Protein AF-A0A8W8NQ31-F1 (afdb_monomer_lite)

Structure (mmCIF, N/CA/C/O backbone):
data_AF-A0A8W8NQ31-F1
#
_entry.id   AF-A0A8W8NQ31-F1
#
loop_
_atom_site.group_PDB
_atom_site.id
_atom_site.type_symbol
_atom_site.label_atom_id
_atom_site.label_alt_id
_atom_site.label_comp_id
_atom_site.label_asym_id
_atom_site.label_entity_id
_atom_site.label_seq_id
_atom_site.pdbx_PDB_ins_code
_atom_site.Cartn_x
_atom_site.Cartn_y
_atom_site.Cartn_z
_atom_site.occupancy
_atom_site.B_iso_or_equiv
_atom_site.auth_seq_id
_atom_site.auth_comp_id
_atom_site.auth_asym_id
_atom_site.auth_atom_id
_atom_site.pdbx_PDB_model_num
ATOM 1 N N . ARG A 1 1 ? -6.752 5.746 11.505 1.00 61.62 1 ARG A N 1
ATOM 2 C CA . ARG A 1 1 ? -5.855 6.119 12.636 1.00 61.62 1 ARG A CA 1
ATOM 3 C C . ARG A 1 1 ? -5.045 4.950 13.203 1.00 61.62 1 ARG A C 1
ATOM 5 O O . ARG A 1 1 ? -3.879 5.162 13.473 1.00 61.62 1 ARG A O 1
ATOM 12 N N . TYR A 1 2 ? -5.596 3.743 13.392 1.00 70.12 2 TYR A N 1
ATOM 13 C CA . TYR A 1 2 ? -4.823 2.617 13.968 1.00 70.12 2 TYR A CA 1
ATOM 14 C C . TYR A 1 2 ? -4.091 1.744 12.946 1.00 70.12 2 TYR A C 1
ATOM 16 O O . TYR A 1 2 ? -3.281 0.910 13.330 1.00 70.12 2 TYR A O 1
ATOM 24 N N . TRP A 1 3 ? -4.372 1.962 11.662 1.00 64.94 3 TRP A N 1
ATOM 25 C CA . TRP A 1 3 ? -3.813 1.216 10.539 1.00 64.94 3 TRP A CA 1
ATOM 26 C C . TRP A 1 3 ? -2.267 1.189 10.529 1.00 64.94 3 TRP A C 1
ATOM 28 O O . TRP A 1 3 ? -1.732 0.087 10.568 1.00 64.94 3 TRP A O 1
ATOM 38 N N . PRO A 1 4 ? -1.537 2.316 10.705 1.00 62.94 4 PRO A N 1
ATOM 39 C CA . PRO A 1 4 ? -0.066 2.288 10.798 1.00 62.94 4 PRO A CA 1
ATOM 40 C C . PRO A 1 4 ? 0.478 1.410 11.943 1.00 62.94 4 PRO A C 1
ATOM 42 O O . PRO A 1 4 ? 1.563 0.840 11.866 1.00 62.94 4 PRO A O 1
ATOM 45 N N . PHE A 1 5 ? -0.292 1.248 13.023 1.00 69.12 5 PHE A N 1
ATOM 46 C CA . PHE A 1 5 ? 0.106 0.431 14.173 1.00 69.12 5 PHE A CA 1
ATOM 47 C C . PHE A 1 5 ? -0.233 -1.051 14.001 1.00 69.12 5 PHE A C 1
ATOM 49 O O . PHE A 1 5 ? 0.393 -1.892 14.640 1.00 69.12 5 PHE A O 1
ATOM 56 N N . MET A 1 6 ? -1.206 -1.369 13.141 1.00 71.75 6 MET A N 1
ATOM 57 C CA . MET A 1 6 ? -1.486 -2.748 12.740 1.00 71.75 6 MET A CA 1
ATOM 58 C C . MET A 1 6 ? -0.376 -3.302 11.845 1.00 71.75 6 MET A C 1
ATOM 60 O O . MET A 1 6 ? -0.099 -4.492 11.943 1.00 71.75 6 MET A O 1
ATOM 64 N N . ASP A 1 7 ? 0.291 -2.441 11.071 1.00 65.75 7 ASP A N 1
ATOM 65 C CA . ASP A 1 7 ? 1.372 -2.841 10.159 1.00 65.75 7 ASP A CA 1
ATOM 66 C C . ASP A 1 7 ? 2.775 -2.733 10.769 1.00 65.75 7 ASP A C 1
ATOM 68 O O . ASP A 1 7 ? 3.678 -3.447 10.359 1.00 65.75 7 ASP A O 1
ATOM 72 N N . SER A 1 8 ? 2.967 -1.925 11.818 1.00 64.25 8 SER A N 1
ATOM 73 C CA . SER A 1 8 ? 4.244 -1.884 12.565 1.00 64.25 8 SER A CA 1
ATOM 74 C C . SER A 1 8 ? 4.485 -3.097 13.480 1.00 64.25 8 SER A C 1
ATOM 76 O O . SER A 1 8 ? 5.408 -3.064 14.306 1.00 64.25 8 SER A O 1
ATOM 78 N N . ASP A 1 9 ? 3.597 -4.097 13.404 1.00 66.31 9 ASP A N 1
ATOM 79 C CA . ASP A 1 9 ? 3.517 -5.316 14.219 1.00 66.31 9 ASP A CA 1
ATOM 80 C C . ASP A 1 9 ? 3.954 -5.108 15.680 1.00 66.31 9 ASP A C 1
ATOM 82 O O . ASP A 1 9 ? 4.751 -5.838 16.265 1.00 66.31 9 ASP A O 1
ATOM 86 N N . CYS A 1 10 ? 3.459 -4.026 16.292 1.00 83.44 10 CYS A N 1
ATOM 87 C CA . CYS A 1 10 ? 3.856 -3.607 17.637 1.00 83.44 10 CYS A CA 1
ATOM 88 C C . CYS A 1 10 ? 3.598 -4.689 18.700 1.00 83.44 10 CYS A C 1
ATOM 90 O O . CYS A 1 10 ? 4.245 -4.708 19.746 1.00 83.44 10 CYS A O 1
ATOM 92 N N . HIS A 1 11 ? 2.606 -5.547 18.459 1.00 88.88 11 HIS A N 1
ATOM 93 C CA . HIS A 1 11 ? 2.266 -6.688 19.287 1.00 88.88 11 HIS A CA 1
ATOM 94 C C . HIS A 1 11 ? 1.329 -7.619 18.503 1.00 88.88 11 HIS A C 1
ATOM 96 O O . HIS A 1 11 ? 0.278 -7.172 18.047 1.00 88.88 11 HIS A O 1
ATOM 102 N N . LYS A 1 12 ? 1.602 -8.928 18.477 1.00 85.25 12 LYS A N 1
ATOM 103 C CA . LYS A 1 12 ? 0.814 -9.941 17.736 1.00 85.25 12 LYS A CA 1
ATOM 104 C C . LYS A 1 12 ? -0.710 -9.909 17.949 1.00 85.25 12 LYS A C 1
ATOM 106 O O . LYS A 1 12 ? -1.498 -10.180 17.053 1.00 85.25 12 LYS A O 1
ATOM 111 N N . ASN A 1 13 ? -1.157 -9.554 19.158 1.00 89.62 13 ASN A N 1
ATOM 112 C CA . ASN A 1 13 ? -2.589 -9.443 19.482 1.00 89.62 13 ASN A CA 1
ATOM 113 C C . ASN A 1 13 ? -3.226 -8.108 19.055 1.00 89.62 13 ASN A C 1
ATOM 115 O O . ASN A 1 13 ? -4.438 -7.955 19.208 1.00 89.62 13 ASN A O 1
ATOM 119 N N . PHE A 1 14 ? -2.456 -7.121 18.587 1.00 89.25 14 PHE A N 1
ATOM 120 C CA . PHE A 1 14 ? -2.970 -5.785 18.280 1.00 89.25 14 PHE A CA 1
ATOM 121 C C . PHE A 1 14 ? -3.930 -5.813 17.094 1.00 89.25 14 PHE A C 1
ATOM 123 O O . PHE A 1 14 ? -5.083 -5.411 17.257 1.00 89.25 14 PHE A O 1
ATOM 130 N N . ARG A 1 15 ? -3.517 -6.394 15.959 1.00 87.00 15 ARG A N 1
ATOM 131 C CA . ARG A 1 15 ? -4.382 -6.572 14.782 1.00 87.00 15 ARG A CA 1
ATOM 132 C C . ARG A 1 15 ? -5.639 -7.371 15.122 1.00 87.00 15 ARG A C 1
ATOM 134 O O . ARG A 1 15 ? -6.738 -6.898 14.861 1.00 87.00 15 ARG A O 1
ATOM 141 N N . LEU A 1 16 ? -5.499 -8.507 15.815 1.00 88.88 16 LEU A N 1
ATOM 142 C CA . LEU A 1 16 ? -6.643 -9.305 16.281 1.00 88.88 16 LEU A CA 1
ATOM 143 C C . LEU A 1 16 ? -7.613 -8.480 17.145 1.00 88.88 16 LEU A C 1
ATOM 145 O O . LEU A 1 16 ? -8.826 -8.578 16.978 1.00 88.88 16 LEU A O 1
ATOM 149 N N . THR A 1 17 ? -7.093 -7.665 18.066 1.00 91.31 17 THR A N 1
ATOM 150 C CA . THR A 1 17 ? -7.922 -6.859 18.973 1.00 91.31 17 THR A CA 1
ATOM 151 C C . THR A 1 17 ? -8.656 -5.758 18.216 1.00 91.31 17 THR A C 1
ATOM 153 O O . THR A 1 17 ? -9.853 -5.576 18.423 1.00 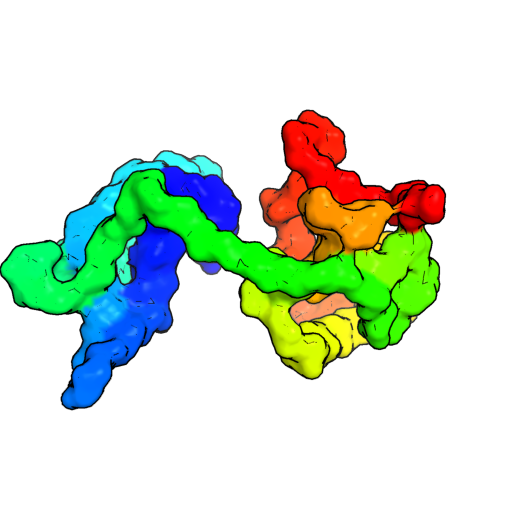91.31 17 THR A O 1
ATOM 156 N N . VAL A 1 18 ? -7.968 -5.022 17.342 1.00 90.25 18 VAL A N 1
ATOM 157 C CA . VAL A 1 18 ? -8.576 -3.940 16.560 1.00 90.25 18 VAL A CA 1
ATOM 158 C C . VAL A 1 18 ? -9.582 -4.524 15.567 1.00 90.25 18 VAL A C 1
ATOM 160 O O . VAL A 1 18 ? -10.765 -4.201 15.658 1.00 90.25 18 VAL A O 1
ATOM 163 N N . CYS A 1 19 ? -9.162 -5.449 14.699 1.00 88.81 19 CYS A N 1
ATOM 164 C CA . CYS A 1 19 ? -10.037 -6.074 13.707 1.00 88.81 19 CYS A CA 1
ATOM 165 C C . CYS A 1 19 ? -11.221 -6.779 14.367 1.00 88.81 19 CYS A C 1
ATOM 167 O O . CYS A 1 19 ? -12.350 -6.502 14.002 1.00 88.81 19 CYS A O 1
ATOM 169 N N . GLY A 1 20 ? -11.007 -7.593 15.402 1.00 90.62 20 GLY A N 1
ATOM 170 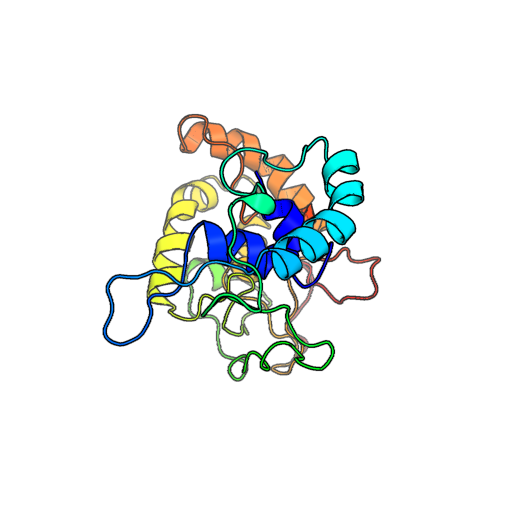C CA . GLY A 1 20 ? -12.102 -8.281 16.089 1.00 90.62 20 GLY A CA 1
ATOM 171 C C . GLY A 1 20 ? -13.081 -7.348 16.810 1.00 90.62 20 GLY A C 1
ATOM 172 O O . GLY A 1 20 ? -14.189 -7.765 17.121 1.00 90.62 20 GLY A O 1
ATOM 173 N N . THR A 1 21 ? -12.699 -6.096 17.091 1.00 90.88 21 THR A N 1
ATOM 174 C CA . THR A 1 21 ? -13.601 -5.095 17.690 1.00 90.88 21 THR A CA 1
ATOM 175 C C . THR A 1 21 ? -14.442 -4.378 16.636 1.00 90.88 21 THR A C 1
ATOM 177 O O . THR A 1 21 ? -15.612 -4.102 16.883 1.00 90.88 21 THR A O 1
ATOM 180 N N . PHE A 1 22 ? -13.849 -4.051 15.484 1.00 89.25 22 PHE A N 1
ATOM 181 C CA . PHE A 1 22 ? -14.514 -3.299 14.411 1.00 89.25 22 PHE A CA 1
ATOM 182 C C . PHE A 1 22 ? -15.205 -4.192 13.374 1.00 89.25 22 PHE A C 1
ATOM 184 O O . PHE A 1 22 ? -16.181 -3.774 12.765 1.00 89.25 22 PHE A O 1
ATOM 191 N N . LEU A 1 23 ? -14.709 -5.415 13.201 1.00 88.50 23 LEU A N 1
ATOM 192 C CA . LEU A 1 23 ? -15.171 -6.448 12.274 1.00 88.50 23 LEU A CA 1
ATOM 193 C C . LEU A 1 23 ? -15.313 -7.774 13.044 1.00 88.50 23 LEU A C 1
ATOM 195 O O . LEU A 1 23 ? -14.536 -8.712 12.835 1.00 88.50 23 LEU A O 1
ATOM 199 N N . PRO A 1 24 ? -16.229 -7.849 14.023 1.00 87.06 24 PRO A N 1
ATOM 200 C CA . PRO A 1 24 ? -16.332 -9.024 14.866 1.00 87.06 24 PRO A CA 1
ATOM 201 C C . PRO A 1 24 ? -16.888 -10.215 14.083 1.00 87.06 24 PRO A C 1
ATOM 203 O O . PRO A 1 24 ? -17.807 -10.087 13.276 1.00 87.06 24 PRO A O 1
ATOM 206 N N . LYS A 1 25 ? -16.359 -11.405 14.370 1.00 82.25 25 LYS A N 1
ATOM 207 C CA . LYS A 1 25 ? -16.863 -12.651 13.785 1.00 82.25 25 LYS A CA 1
ATOM 208 C C . LYS A 1 25 ? -18.260 -12.960 14.336 1.00 82.25 25 LYS A C 1
ATOM 210 O O . LYS A 1 25 ? -18.481 -12.811 15.534 1.00 82.25 25 LYS A O 1
ATOM 215 N N . CYS A 1 26 ? -19.177 -13.459 13.514 1.00 82.75 26 CYS A N 1
ATOM 216 C CA . CYS A 1 26 ? -20.459 -13.990 13.992 1.00 82.75 26 CYS A CA 1
ATOM 217 C C . CYS A 1 26 ? -20.302 -15.410 14.558 1.00 82.75 26 CYS A C 1
ATOM 219 O O . CYS A 1 26 ? -19.509 -16.210 14.052 1.00 82.75 26 CYS A O 1
ATOM 221 N N . SER A 1 27 ? -21.060 -15.740 15.603 1.00 79.75 27 SER A N 1
ATOM 222 C CA . SER A 1 27 ? -21.165 -17.124 16.072 1.00 79.75 27 SER A CA 1
ATOM 223 C C . SER A 1 27 ? -22.087 -17.919 15.142 1.00 79.75 27 SER A C 1
ATOM 225 O O . SER A 1 27 ? -23.167 -17.452 14.793 1.00 79.75 27 SER A O 1
ATOM 227 N N . THR A 1 28 ? -21.693 -19.130 14.743 1.00 73.56 28 THR A N 1
ATOM 228 C CA . THR A 1 28 ? -22.546 -20.021 13.937 1.00 73.56 28 THR A CA 1
ATOM 229 C C . THR A 1 28 ? -23.860 -20.293 14.670 1.00 73.56 28 THR A C 1
ATOM 231 O O . THR A 1 28 ? -23.835 -20.714 15.826 1.00 73.56 28 THR A O 1
ATOM 234 N N . GLY A 1 29 ? -24.993 -20.018 14.016 1.00 71.12 29 GLY A N 1
ATOM 235 C CA . GLY A 1 29 ? -26.332 -20.209 14.588 1.00 71.12 29 GLY A CA 1
ATOM 236 C C . GLY A 1 29 ? -26.798 -19.124 15.570 1.00 71.12 29 GLY A C 1
ATOM 237 O O . GLY A 1 29 ? -27.795 -19.325 16.254 1.00 71.12 29 GLY A O 1
ATOM 238 N N . SER A 1 30 ? -26.106 -17.983 15.675 1.00 73.00 30 SER A N 1
ATOM 239 C CA . SER A 1 30 ? -26.527 -16.866 16.531 1.00 73.00 30 SER A CA 1
ATOM 240 C C . SER A 1 30 ? -26.239 -15.511 15.883 1.00 73.00 30 SER A C 1
ATOM 242 O O . SER A 1 30 ? -25.252 -15.340 15.173 1.00 73.00 30 SER A O 1
ATOM 244 N N . THR A 1 31 ? -27.067 -14.511 16.188 1.00 70.06 31 THR A N 1
ATOM 245 C CA . THR A 1 31 ? -26.808 -13.099 15.857 1.00 70.06 31 THR A CA 1
ATOM 246 C C . THR A 1 31 ? -25.730 -12.472 16.751 1.00 70.06 31 THR A C 1
ATOM 248 O O . THR A 1 31 ? -25.316 -11.335 16.529 1.00 70.06 31 THR A O 1
ATOM 251 N N . ALA A 1 32 ? -25.253 -13.199 17.770 1.00 78.69 32 ALA A N 1
ATOM 252 C CA . ALA A 1 32 ? -24.223 -12.723 18.677 1.00 78.69 32 ALA A CA 1
ATOM 253 C C . ALA A 1 32 ? -22.844 -12.676 18.002 1.00 78.69 32 ALA A C 1
ATOM 255 O O . ALA A 1 32 ? -22.341 -13.659 17.447 1.00 78.69 32 ALA A O 1
ATOM 256 N N . THR A 1 33 ? -22.199 -11.519 18.118 1.00 85.31 33 THR A N 1
ATOM 257 C CA . THR A 1 33 ? -20.838 -11.287 17.647 1.00 85.31 33 THR A CA 1
ATOM 258 C C . THR A 1 33 ? -19.803 -11.727 18.687 1.00 85.31 33 THR A C 1
ATOM 260 O O . THR A 1 33 ? -19.974 -11.569 19.899 1.00 85.31 33 THR A O 1
ATOM 263 N N . VAL A 1 34 ? -18.695 -12.289 18.212 1.00 90.12 34 VAL A N 1
ATOM 264 C CA . VAL A 1 34 ? -17.578 -12.776 19.022 1.00 90.12 34 VAL A CA 1
ATOM 265 C C . VAL A 1 34 ? -16.498 -11.699 19.061 1.00 90.12 34 VAL A C 1
ATOM 267 O O . VAL A 1 34 ? -15.699 -11.549 18.138 1.00 90.12 34 VAL A O 1
ATOM 270 N N . LEU A 1 35 ? -16.479 -10.945 20.158 1.00 92.62 35 LEU A N 1
ATOM 271 C CA . LEU A 1 35 ? -15.490 -9.898 20.420 1.00 92.62 35 LEU A CA 1
ATOM 272 C C . LEU A 1 35 ? -14.191 -10.468 21.025 1.00 92.62 35 LEU A C 1
ATOM 274 O O . LEU A 1 35 ? -14.193 -11.582 21.564 1.00 92.62 35 LEU A O 1
ATOM 278 N N . PRO A 1 36 ? -13.076 -9.712 21.003 1.00 94.81 36 PRO A N 1
ATOM 279 C CA . PRO A 1 36 ? -11.852 -10.081 21.706 1.00 94.81 36 PRO A CA 1
ATOM 280 C C . PRO A 1 36 ? -12.070 -10.283 23.202 1.00 94.81 36 PRO A C 1
ATOM 282 O O . PRO A 1 36 ? -12.865 -9.579 23.820 1.00 94.81 36 PRO A O 1
ATOM 285 N N . CYS A 1 37 ? -11.335 -11.217 23.809 1.00 95.62 37 CYS A N 1
ATOM 286 C CA . CYS A 1 37 ? -11.330 -11.348 25.263 1.00 95.62 37 CYS A CA 1
ATOM 287 C C . CYS A 1 37 ? -10.651 -10.130 25.918 1.00 95.62 37 CYS A C 1
ATOM 289 O O . CYS A 1 37 ? -9.728 -9.524 25.362 1.00 95.62 37 CYS A O 1
ATOM 291 N N . ARG A 1 38 ? -11.053 -9.810 27.153 1.00 95.38 38 ARG A N 1
ATOM 292 C CA . ARG A 1 38 ? -10.459 -8.742 27.977 1.00 95.38 38 ARG A CA 1
ATOM 293 C C . ARG A 1 38 ? -8.942 -8.874 28.081 1.00 95.38 38 ARG A C 1
ATOM 295 O O . ARG A 1 38 ? -8.220 -7.891 27.927 1.00 95.38 38 ARG A O 1
ATOM 302 N N . GLU A 1 39 ? -8.469 -10.088 28.323 1.00 95.38 39 GLU A N 1
ATOM 303 C CA . GLU A 1 39 ? -7.056 -10.426 28.459 1.00 95.38 39 GLU A CA 1
ATOM 304 C C . GLU A 1 39 ? -6.297 -10.215 27.136 1.00 95.38 39 GLU A C 1
ATOM 306 O O . GLU A 1 39 ? -5.209 -9.639 27.142 1.00 95.38 39 GLU A O 1
ATOM 311 N N . THR A 1 40 ? -6.903 -10.583 25.998 1.00 94.31 40 THR A N 1
ATOM 312 C CA . THR A 1 40 ? -6.356 -10.345 24.648 1.00 94.31 40 THR A CA 1
ATOM 313 C C . THR A 1 40 ? -6.156 -8.847 24.398 1.00 94.31 40 THR A C 1
ATOM 315 O O . THR A 1 40 ? -5.072 -8.428 23.988 1.00 94.31 40 THR A O 1
ATOM 318 N N . CYS A 1 41 ? -7.155 -8.023 24.739 1.00 94.75 41 CYS A N 1
ATOM 319 C CA . CYS A 1 41 ? -7.061 -6.568 24.607 1.00 94.75 41 CYS A CA 1
ATOM 320 C C . CYS A 1 41 ? -5.983 -5.956 25.504 1.00 94.75 41 CYS A C 1
ATOM 322 O O . CYS A 1 41 ? -5.215 -5.110 25.049 1.00 94.75 41 CYS A O 1
ATOM 324 N N . PHE A 1 42 ? -5.889 -6.365 26.775 1.00 94.50 42 PHE A N 1
ATOM 325 C CA . PHE A 1 42 ? -4.866 -5.825 27.674 1.00 94.50 42 PHE A CA 1
ATOM 326 C C . PHE A 1 42 ? -3.451 -6.188 27.232 1.00 94.50 42 PHE A C 1
ATOM 328 O O . PHE A 1 42 ? -2.553 -5.353 27.339 1.00 94.50 42 PHE A O 1
ATOM 335 N N . SER A 1 43 ? -3.262 -7.401 26.712 1.00 93.38 43 SER A N 1
ATOM 336 C CA . SER A 1 43 ? -2.001 -7.834 26.112 1.00 93.38 43 SER A CA 1
ATOM 337 C C . SER A 1 43 ? -1.626 -6.948 24.918 1.00 93.38 43 SER A C 1
ATOM 339 O O . SER A 1 43 ? -0.541 -6.368 24.915 1.00 93.38 43 SER A O 1
ATOM 341 N N . ALA A 1 44 ? -2.550 -6.737 23.974 1.00 92.19 44 ALA A N 1
ATOM 342 C CA . ALA A 1 44 ? -2.353 -5.829 22.843 1.00 92.19 44 ALA A CA 1
ATOM 343 C C . ALA A 1 44 ? -2.044 -4.387 23.277 1.00 92.19 44 ALA A C 1
ATOM 345 O O . ALA A 1 44 ? -1.109 -3.768 22.770 1.00 92.19 44 ALA A O 1
ATOM 346 N N . LYS A 1 45 ? -2.800 -3.862 24.250 1.00 92.12 45 LYS A N 1
ATOM 347 C CA . LYS A 1 45 ? -2.591 -2.520 24.798 1.00 92.12 45 LYS A CA 1
ATOM 348 C C . LYS A 1 45 ? -1.203 -2.377 25.390 1.00 92.12 45 LYS A C 1
ATOM 350 O O . LYS A 1 45 ? -0.529 -1.399 25.087 1.00 92.12 45 LYS A O 1
ATOM 355 N N . ARG A 1 46 ? -0.766 -3.327 26.214 1.00 91.38 46 ARG A N 1
ATOM 356 C CA . ARG A 1 46 ? 0.541 -3.260 26.873 1.00 91.38 46 ARG A CA 1
ATOM 357 C C . ARG A 1 46 ? 1.680 -3.264 25.858 1.00 91.38 46 ARG A C 1
ATOM 359 O O . ARG A 1 46 ? 2.527 -2.386 25.938 1.00 91.38 46 ARG A O 1
ATOM 366 N N . GLY A 1 47 ? 1.649 -4.180 24.888 1.00 88.62 47 GLY A N 1
ATOM 367 C CA . GLY A 1 47 ? 2.701 -4.274 23.874 1.00 88.62 47 GLY A CA 1
ATOM 368 C C . GLY A 1 47 ? 2.750 -3.078 22.924 1.00 88.62 47 GLY A C 1
ATOM 369 O O . GLY A 1 47 ? 3.823 -2.596 22.593 1.00 88.62 47 GLY A O 1
ATOM 370 N N . CYS A 1 48 ? 1.592 -2.537 22.536 1.00 88.75 48 CYS A N 1
ATOM 371 C CA . CYS A 1 48 ? 1.547 -1.475 21.530 1.00 88.75 48 CYS A CA 1
ATOM 372 C C . CYS A 1 48 ? 1.583 -0.045 22.101 1.00 88.75 48 CYS A C 1
ATOM 374 O O . CYS A 1 48 ? 1.782 0.909 21.352 1.00 88.75 48 CYS A O 1
ATOM 376 N N . SER A 1 49 ? 1.375 0.147 23.413 1.00 88.06 49 SER A N 1
ATOM 377 C CA . SER A 1 49 ? 1.207 1.489 24.005 1.00 88.06 49 SER A CA 1
ATOM 378 C C . SER A 1 49 ? 2.395 2.421 23.767 1.00 88.06 49 SER A C 1
ATOM 380 O O . SER A 1 49 ? 2.182 3.617 23.586 1.00 88.06 49 SER A O 1
ATOM 382 N N . GLN A 1 50 ? 3.626 1.905 23.778 1.00 87.56 50 GLN A N 1
ATOM 383 C CA . GLN A 1 50 ? 4.819 2.724 23.559 1.00 87.56 50 GLN A CA 1
ATOM 384 C C . GLN A 1 50 ? 4.919 3.196 22.106 1.00 87.56 50 GLN A C 1
ATOM 386 O O . GLN A 1 50 ? 5.009 4.401 21.884 1.00 87.56 50 GLN A O 1
ATOM 391 N N . LYS A 1 51 ? 4.807 2.281 21.130 1.00 84.38 51 LYS A N 1
ATOM 392 C CA . LYS A 1 51 ? 4.815 2.637 19.701 1.00 84.38 51 LYS A CA 1
ATOM 393 C C . LYS A 1 51 ? 3.678 3.601 19.351 1.00 84.38 51 LYS A C 1
ATOM 395 O O . LYS A 1 51 ? 3.898 4.581 18.651 1.00 84.38 51 LYS A O 1
ATOM 400 N N . LEU A 1 52 ? 2.482 3.382 19.905 1.00 83.56 52 LEU A N 1
ATOM 401 C CA . LEU A 1 52 ? 1.346 4.298 19.755 1.00 83.56 52 LEU A CA 1
ATOM 402 C C . LEU A 1 52 ? 1.685 5.716 20.231 1.00 83.56 52 LEU A C 1
ATOM 404 O O . LEU A 1 52 ? 1.471 6.673 19.490 1.00 83.56 52 LEU A O 1
ATOM 408 N N . LYS A 1 53 ? 2.262 5.849 21.434 1.00 84.88 53 LYS A N 1
ATOM 409 C CA . LYS A 1 53 ? 2.686 7.147 21.980 1.00 84.88 53 LYS A CA 1
ATOM 410 C C . LYS A 1 53 ? 3.769 7.814 21.129 1.00 84.88 53 LYS A C 1
ATOM 412 O O . LYS A 1 53 ? 3.671 9.015 20.912 1.00 84.88 53 LYS A O 1
ATOM 417 N N . GLN A 1 54 ? 4.758 7.054 20.654 1.00 83.50 54 GLN A N 1
ATOM 418 C CA . GLN A 1 54 ? 5.815 7.555 19.764 1.00 83.50 54 GLN A CA 1
ATOM 419 C C . GLN A 1 54 ? 5.230 8.102 18.456 1.00 83.50 54 GLN A C 1
ATOM 421 O O . GLN A 1 54 ? 5.609 9.181 18.024 1.00 83.50 54 GLN A O 1
ATOM 426 N N . GLY A 1 55 ? 4.232 7.424 17.884 1.00 76.56 55 GLY A N 1
ATOM 427 C CA . GLY A 1 55 ? 3.478 7.901 16.719 1.00 76.56 55 GLY A CA 1
ATOM 428 C C . GLY A 1 55 ? 2.361 8.904 17.046 1.00 76.56 55 GLY A C 1
ATOM 429 O O . GLY A 1 55 ? 1.350 8.939 16.342 1.00 76.56 55 GLY A O 1
ATOM 430 N N . GLY A 1 56 ? 2.456 9.639 18.162 1.00 81.00 56 GLY A N 1
ATOM 431 C CA . GLY A 1 56 ? 1.504 10.692 18.548 1.00 81.00 56 GLY A CA 1
ATOM 432 C C . GLY A 1 56 ? 0.067 10.224 18.825 1.00 81.00 56 GLY A C 1
ATOM 433 O O . GLY A 1 56 ? -0.850 11.036 18.944 1.00 81.00 56 GLY A O 1
ATOM 434 N N . THR A 1 57 ? -0.171 8.916 18.940 1.00 81.31 57 THR A N 1
ATOM 435 C CA . THR A 1 57 ? -1.510 8.326 19.032 1.00 81.31 57 THR A CA 1
ATOM 436 C C . THR A 1 57 ? -1.755 7.728 20.416 1.00 81.31 57 THR A C 1
ATOM 438 O O . THR A 1 57 ? -1.030 6.864 20.896 1.00 81.31 57 THR A O 1
ATOM 441 N N . LYS A 1 58 ? -2.833 8.139 21.092 1.00 81.00 58 LYS A N 1
ATOM 442 C CA . LYS A 1 58 ? -3.239 7.533 22.373 1.00 81.00 58 LYS A CA 1
ATOM 443 C C . LYS A 1 58 ? -4.122 6.305 22.147 1.00 81.00 58 LYS A C 1
ATOM 445 O O . LYS A 1 58 ? -4.887 6.236 21.182 1.00 81.00 58 LYS A O 1
ATOM 450 N N . TRP A 1 59 ? -4.056 5.350 23.078 1.00 82.56 59 TRP A N 1
ATOM 451 C CA . TRP A 1 59 ? -4.926 4.176 23.038 1.00 82.56 59 TRP A CA 1
ATOM 452 C C . TRP A 1 59 ? -6.417 4.590 23.073 1.00 82.56 59 TRP A C 1
ATOM 454 O O . TRP A 1 59 ? -6.810 5.359 23.955 1.00 82.56 59 TRP A O 1
ATOM 464 N N . PRO A 1 60 ? -7.259 4.081 22.158 1.00 74.62 60 PRO A N 1
ATOM 465 C CA . PRO A 1 60 ? -8.684 4.404 22.080 1.00 74.62 60 PRO A CA 1
ATOM 466 C C . PRO A 1 60 ? -9.458 4.000 23.340 1.00 74.62 60 PRO A C 1
ATOM 468 O O . PRO A 1 60 ? -9.561 2.824 23.687 1.00 74.62 60 PRO A O 1
ATOM 471 N N . ASN A 1 61 ? -10.091 4.979 23.989 1.00 71.56 61 ASN A N 1
ATOM 472 C CA . ASN A 1 61 ? -10.798 4.773 25.258 1.00 71.56 61 ASN A CA 1
ATOM 473 C C . ASN A 1 61 ? -12.312 4.496 25.127 1.00 71.56 61 ASN A C 1
ATOM 475 O O . ASN A 1 61 ? -12.952 4.226 26.142 1.00 71.56 61 ASN A O 1
ATOM 479 N N . ARG A 1 62 ? -12.900 4.529 23.916 1.00 78.94 62 ARG A N 1
ATOM 480 C CA . ARG A 1 62 ? -14.330 4.203 23.688 1.00 78.94 62 ARG A CA 1
ATOM 481 C C . ARG A 1 62 ? -14.559 2.737 23.307 1.00 78.94 62 ARG A C 1
ATOM 483 O O . ARG A 1 62 ? -15.041 1.963 24.133 1.00 78.94 62 ARG A O 1
ATOM 490 N N . GLN A 1 63 ? -14.247 2.352 22.067 1.00 82.31 63 GLN A N 1
ATOM 491 C CA . GLN A 1 63 ? -14.518 1.002 21.537 1.00 82.31 63 GLN A CA 1
ATOM 492 C C . GLN A 1 63 ? -13.492 -0.037 22.017 1.00 82.31 63 GLN A C 1
ATOM 494 O O . GLN A 1 63 ? -13.845 -1.181 22.264 1.00 82.31 63 GLN A O 1
ATOM 499 N N . LEU A 1 64 ? -12.248 0.382 22.259 1.00 86.69 64 LEU A N 1
ATOM 500 C CA . LEU A 1 64 ? -11.134 -0.481 22.675 1.00 86.69 64 LEU A CA 1
ATOM 501 C C . LEU A 1 64 ? -10.816 -0.367 24.178 1.00 86.69 64 LEU A C 1
ATOM 503 O O . LEU A 1 64 ? -9.693 -0.603 24.629 1.00 86.69 64 LEU A O 1
ATOM 507 N N . LYS A 1 65 ? -11.816 -0.020 24.997 1.00 91.50 65 LYS A N 1
ATOM 508 C CA . LYS A 1 65 ? -11.694 -0.074 26.459 1.00 91.50 65 LYS A CA 1
ATOM 509 C C . LYS A 1 65 ? -11.761 -1.534 26.899 1.00 91.50 65 LYS A C 1
ATOM 511 O O . LYS A 1 65 ? -12.853 -2.075 27.029 1.00 91.50 65 LYS A O 1
ATOM 516 N N . CYS A 1 66 ? -10.609 -2.147 27.182 1.00 93.00 66 CYS A N 1
ATOM 517 C CA . CYS A 1 66 ? -10.505 -3.591 27.444 1.00 93.00 66 CYS A CA 1
ATOM 518 C C . CYS A 1 66 ? -11.479 -4.124 28.508 1.00 93.00 66 CYS A C 1
ATOM 520 O O . CYS A 1 66 ? -11.959 -5.246 28.393 1.00 93.00 66 CYS A O 1
ATOM 522 N N . ASN A 1 67 ? -11.841 -3.315 29.510 1.00 92.50 67 ASN A N 1
ATOM 523 C CA . ASN A 1 67 ? -12.826 -3.697 30.528 1.00 92.50 67 ASN A CA 1
ATOM 524 C C . ASN A 1 67 ? -14.239 -3.965 29.976 1.00 92.50 67 ASN A C 1
ATOM 526 O O . ASN A 1 67 ? -14.996 -4.678 30.628 1.00 92.50 67 ASN A O 1
ATOM 530 N N . ARG A 1 68 ? -14.592 -3.440 28.794 1.00 92.38 68 ARG A N 1
ATOM 531 C CA . ARG A 1 68 ? -15.869 -3.719 28.113 1.00 92.38 68 ARG A CA 1
ATOM 532 C C . ARG A 1 68 ? -15.944 -5.136 27.554 1.00 92.38 68 ARG A C 1
ATOM 534 O O . ARG A 1 68 ? -17.035 -5.639 27.318 1.00 92.38 68 ARG A O 1
ATOM 541 N N . PHE A 1 69 ? -14.799 -5.772 27.335 1.00 92.69 69 PHE A N 1
ATOM 542 C CA . PHE A 1 69 ? -14.748 -7.127 26.821 1.00 92.69 69 PHE A CA 1
ATOM 543 C C . PHE A 1 69 ? -14.979 -8.155 27.932 1.00 92.69 69 PHE A C 1
ATOM 545 O O . PHE A 1 69 ? -14.622 -7.940 29.103 1.00 92.69 69 PHE A O 1
ATOM 552 N N . ARG A 1 70 ? -15.573 -9.291 27.546 1.00 92.62 70 ARG A N 1
ATOM 553 C CA . ARG A 1 70 ? -15.769 -10.447 28.429 1.00 92.62 70 ARG A CA 1
ATOM 554 C C . ARG A 1 70 ? -14.418 -11.044 28.808 1.00 92.62 70 ARG A C 1
ATOM 556 O O . ARG A 1 70 ? -13.471 -11.019 28.019 1.00 92.62 70 ARG A O 1
ATOM 563 N N . ARG A 1 71 ? -14.319 -11.585 30.022 1.00 94.25 71 ARG A N 1
ATOM 564 C CA . ARG A 1 71 ? -13.145 -12.372 30.423 1.00 94.25 71 ARG A CA 1
ATOM 565 C C . ARG A 1 71 ? -13.129 -13.695 29.664 1.00 94.25 71 ARG A C 1
ATOM 567 O O . ARG A 1 71 ? -14.188 -14.272 29.429 1.00 94.25 71 ARG A O 1
ATOM 574 N N . LYS A 1 72 ? -11.937 -14.228 29.396 1.00 90.50 72 LYS A N 1
ATOM 575 C CA . LYS A 1 72 ? -11.730 -15.532 28.735 1.00 90.50 72 LYS A CA 1
ATOM 576 C C . LYS A 1 72 ? -12.519 -16.687 29.374 1.00 90.50 72 LYS A C 1
ATOM 578 O O . LYS A 1 72 ? -12.884 -17.630 28.684 1.00 90.50 72 LYS A O 1
ATOM 583 N N . ARG A 1 73 ? -12.784 -16.611 30.683 1.00 89.75 73 ARG A N 1
ATOM 584 C CA . ARG A 1 73 ? -13.530 -17.620 31.460 1.00 89.75 73 ARG A CA 1
ATOM 585 C C . ARG A 1 73 ? -15.056 -17.446 31.472 1.00 89.75 73 ARG A C 1
ATOM 587 O O . ARG A 1 73 ? -15.741 -18.267 32.057 1.00 89.75 73 ARG A O 1
ATOM 594 N N . GLN A 1 74 ? -15.581 -16.354 30.915 1.00 86.44 74 GLN A N 1
ATOM 595 C CA . GLN A 1 74 ? -16.998 -15.961 31.027 1.00 86.44 74 GLN A CA 1
ATOM 596 C C . GLN A 1 74 ? -17.812 -16.225 29.749 1.00 86.44 74 GLN A C 1
ATOM 598 O O . GLN A 1 74 ? -18.938 -15.746 29.631 1.00 86.44 74 GLN A O 1
ATOM 603 N N . GLY A 1 75 ? -17.242 -16.927 28.769 1.00 81.69 75 GLY A N 1
ATOM 604 C CA . GLY A 1 75 ? -17.927 -17.285 27.529 1.00 81.69 75 GLY A CA 1
ATOM 605 C C . GLY A 1 75 ? -17.008 -17.267 26.313 1.00 81.69 75 GLY A C 1
ATOM 606 O O . GLY A 1 75 ? -15.787 -17.149 26.431 1.00 81.69 75 GLY A O 1
ATOM 607 N N . SER A 1 76 ? -17.621 -17.377 25.134 1.00 87.50 76 SER A N 1
ATOM 608 C CA . SER A 1 76 ? -16.912 -17.342 23.854 1.00 87.50 76 SER A CA 1
ATOM 609 C C . SER A 1 76 ? -16.402 -15.929 23.539 1.00 87.50 76 SER A C 1
ATOM 611 O O . SER A 1 76 ? -17.165 -14.962 23.558 1.00 87.50 76 SER A O 1
ATOM 613 N N . CYS A 1 77 ? -15.099 -15.807 23.280 1.00 91.56 77 CYS A N 1
ATOM 614 C CA . CYS A 1 77 ? -14.421 -14.580 22.859 1.00 91.56 77 CYS A CA 1
ATOM 615 C C . CYS A 1 77 ? -13.119 -14.915 22.112 1.00 91.56 77 CYS A C 1
ATOM 617 O O . CYS A 1 77 ? -12.576 -16.016 22.256 1.00 91.56 77 CYS A O 1
ATOM 619 N N . LEU A 1 78 ? -12.592 -13.964 21.329 1.00 92.12 78 LEU A N 1
ATOM 620 C CA . LEU A 1 78 ? -11.343 -14.156 20.582 1.00 92.12 78 LEU A CA 1
ATOM 621 C C . LEU A 1 78 ? -10.144 -14.136 21.545 1.00 92.12 78 LEU A C 1
ATOM 623 O O . LEU A 1 78 ? -9.797 -13.108 22.145 1.00 92.12 78 LEU A O 1
ATOM 627 N N . LYS A 1 79 ? -9.529 -15.306 21.717 1.00 91.50 79 LYS A N 1
ATOM 628 C CA . LYS A 1 79 ? -8.351 -15.529 22.565 1.00 91.50 79 LYS A CA 1
ATOM 629 C C . LYS A 1 79 ? -7.086 -15.011 21.871 1.00 91.50 79 LYS A C 1
ATOM 631 O O . LYS A 1 79 ? -7.073 -14.839 20.660 1.00 91.50 79 LYS A O 1
ATOM 636 N N . ALA A 1 80 ? -6.037 -14.760 22.652 1.00 88.44 80 ALA A N 1
ATOM 637 C CA . ALA A 1 80 ? -4.734 -14.350 22.134 1.00 88.44 80 ALA A CA 1
ATOM 638 C C . ALA A 1 80 ? -4.205 -15.319 21.067 1.00 88.44 80 ALA A C 1
ATOM 640 O O . ALA A 1 80 ? -4.390 -16.531 21.195 1.00 88.44 80 ALA A O 1
ATOM 641 N N . VAL A 1 81 ? -3.511 -14.768 20.071 1.00 80.94 81 VAL A N 1
ATOM 642 C CA . VAL A 1 81 ? -2.786 -15.540 19.061 1.00 80.94 81 VAL A CA 1
ATOM 643 C C . VAL A 1 81 ? -1.709 -16.368 19.786 1.00 80.94 81 VAL A C 1
ATOM 645 O O . VAL A 1 81 ? -0.885 -15.780 20.502 1.00 80.94 81 VAL A O 1
ATOM 648 N N . PRO A 1 82 ? -1.732 -17.711 19.680 1.00 79.00 82 PRO A N 1
ATOM 649 C CA . PRO A 1 82 ? -0.702 -18.582 20.235 1.00 79.00 82 PRO A CA 1
ATOM 650 C C . PRO A 1 82 ? 0.682 -18.205 19.708 1.00 79.00 82 PRO A C 1
ATOM 652 O O . PRO A 1 82 ? 0.821 -17.852 18.541 1.00 79.00 82 PRO A O 1
ATOM 655 N N . ASN A 1 83 ? 1.720 -18.351 20.537 1.00 66.25 83 ASN A N 1
ATOM 656 C CA . ASN A 1 83 ? 3.109 -18.097 20.123 1.00 66.25 83 ASN A CA 1
ATOM 657 C C . ASN A 1 83 ? 3.558 -18.977 18.940 1.00 66.25 83 ASN A C 1
ATOM 659 O O . ASN A 1 83 ? 4.491 -18.606 18.244 1.00 66.25 83 ASN A O 1
ATOM 663 N N . HIS A 1 84 ? 2.890 -20.116 18.727 1.00 63.12 84 HIS A N 1
ATOM 664 C CA . HIS A 1 84 ? 3.199 -21.099 17.685 1.00 63.12 84 HIS A CA 1
ATOM 665 C C . HIS A 1 84 ? 2.259 -21.040 16.477 1.00 63.12 84 HIS A C 1
ATOM 667 O O . HIS A 1 84 ? 2.431 -21.819 15.545 1.00 63.12 84 HIS A O 1
ATOM 673 N N . MET A 1 85 ? 1.266 -20.139 16.465 1.00 51.44 85 MET A N 1
ATOM 674 C CA . MET A 1 85 ? 0.597 -19.814 15.208 1.00 51.44 85 MET A CA 1
ATOM 675 C C . MET A 1 85 ? 1.556 -18.914 14.437 1.00 51.44 85 MET A C 1
ATOM 677 O O . MET A 1 85 ? 1.468 -17.689 14.509 1.00 51.44 85 MET A O 1
ATOM 681 N N . ALA A 1 86 ? 2.474 -19.543 13.698 1.00 50.69 86 ALA A N 1
ATOM 682 C CA . ALA A 1 86 ? 2.958 -18.936 12.471 1.00 50.69 86 ALA A CA 1
ATOM 683 C C . ALA A 1 86 ? 1.721 -18.413 11.715 1.00 50.69 86 ALA A C 1
ATOM 685 O O . ALA A 1 86 ? 0.670 -19.074 11.772 1.00 50.69 86 ALA A O 1
ATOM 686 N N . PRO A 1 87 ? 1.788 -17.232 11.069 1.00 53.84 87 PRO A N 1
ATOM 687 C CA . PRO A 1 87 ? 0.732 -16.836 10.150 1.00 53.84 87 PRO A CA 1
ATOM 688 C C . PRO A 1 87 ? 0.426 -18.064 9.300 1.00 53.84 87 PRO A C 1
ATOM 690 O O . PRO A 1 87 ? 1.372 -18.689 8.816 1.00 53.84 87 PRO A O 1
ATOM 693 N N . ALA A 1 88 ? -0.851 -18.478 9.228 1.00 46.47 88 ALA A N 1
ATOM 694 C CA . ALA A 1 88 ? -1.237 -19.557 8.321 1.00 46.47 88 ALA A CA 1
ATOM 695 C C . ALA A 1 88 ? -0.519 -19.239 7.014 1.00 46.47 88 ALA A C 1
ATOM 697 O O . ALA A 1 88 ? -0.681 -18.092 6.579 1.00 46.47 88 ALA A O 1
ATOM 698 N N . PRO A 1 89 ? 0.366 -20.125 6.509 1.00 47.91 89 PRO A N 1
ATOM 699 C CA . PRO A 1 89 ? 1.229 -19.764 5.405 1.00 47.91 89 PRO A CA 1
ATOM 700 C C . PRO A 1 89 ? 0.286 -19.255 4.338 1.00 47.91 89 PRO A C 1
ATOM 702 O O . PRO A 1 89 ? -0.599 -19.994 3.893 1.00 47.91 89 PRO A O 1
ATOM 705 N N . LEU A 1 90 ? 0.379 -17.954 4.051 1.00 48.78 90 LEU A N 1
ATOM 706 C CA . LEU A 1 90 ? -0.292 -17.404 2.900 1.00 48.78 90 LEU A CA 1
ATOM 707 C C . LEU A 1 90 ? 0.301 -18.245 1.790 1.00 48.78 90 LEU A C 1
ATOM 709 O O . LEU A 1 90 ? 1.506 -18.190 1.544 1.00 48.78 90 LEU A O 1
ATOM 713 N N . ARG A 1 91 ? -0.509 -19.153 1.245 1.00 53.69 91 ARG A N 1
ATOM 714 C CA . ARG A 1 91 ? -0.137 -19.887 0.052 1.00 53.69 91 ARG A CA 1
ATOM 715 C C . ARG A 1 91 ? -0.212 -18.841 -1.042 1.00 53.69 91 ARG A C 1
ATOM 717 O O . ARG A 1 91 ? -1.224 -18.748 -1.724 1.00 53.69 91 ARG A O 1
ATOM 724 N N . TYR A 1 92 ? 0.802 -17.975 -1.082 1.00 57.56 92 TYR A N 1
ATOM 725 C CA . TYR A 1 92 ? 1.075 -17.148 -2.234 1.00 57.56 92 TYR A CA 1
ATOM 726 C C . TYR A 1 92 ? 1.064 -18.121 -3.400 1.00 57.56 92 TYR A C 1
ATOM 728 O O . TYR A 1 92 ? 1.747 -19.153 -3.356 1.00 57.56 92 TYR A O 1
ATOM 736 N N . ALA A 1 93 ? 0.159 -17.865 -4.338 1.00 59.56 93 ALA A N 1
ATOM 737 C CA . ALA A 1 93 ? 0.070 -18.642 -5.551 1.00 59.56 93 ALA A CA 1
ATOM 738 C C . ALA A 1 93 ? 1.455 -18.655 -6.209 1.00 59.56 93 ALA A C 1
ATOM 740 O O . ALA A 1 93 ? 2.273 -17.749 -5.994 1.00 59.56 93 ALA A O 1
ATOM 741 N N . TYR A 1 94 ? 1.722 -19.713 -6.971 1.00 73.31 94 TYR A N 1
ATOM 742 C CA . TYR A 1 94 ? 2.871 -19.763 -7.867 1.00 73.31 94 TYR A CA 1
ATOM 743 C C . TYR A 1 94 ? 2.987 -18.440 -8.630 1.00 73.31 94 TYR A C 1
ATOM 745 O O . TYR A 1 94 ? 1.978 -17.789 -8.910 1.00 73.31 94 TYR A O 1
ATOM 753 N N . CYS A 1 95 ? 4.219 -18.014 -8.877 1.00 86.56 95 CYS A N 1
ATOM 754 C CA . CYS A 1 95 ? 4.468 -16.775 -9.587 1.00 86.56 95 CYS A CA 1
ATOM 755 C C . CYS A 1 95 ? 3.869 -16.860 -10.997 1.00 86.56 95 CYS A C 1
ATOM 757 O O . CYS A 1 95 ? 3.834 -17.926 -11.609 1.00 86.56 95 CYS A O 1
ATOM 759 N N . GLU A 1 96 ? 3.270 -15.763 -11.449 1.00 89.25 96 GLU A N 1
ATOM 760 C CA . GLU A 1 96 ? 2.495 -15.731 -12.686 1.00 89.25 96 GLU A CA 1
ATOM 761 C C . GLU A 1 96 ? 2.677 -14.410 -13.429 1.00 89.25 96 GLU A C 1
ATOM 763 O O . GLU A 1 96 ? 3.127 -13.408 -12.867 1.00 89.25 96 GLU A O 1
ATOM 768 N N . GLN A 1 97 ? 2.308 -14.404 -14.708 1.00 91.69 97 GLN A N 1
ATOM 769 C CA . GLN A 1 97 ? 2.395 -13.218 -15.552 1.00 91.69 97 GLN A CA 1
ATOM 770 C C . GLN A 1 97 ? 1.477 -12.099 -15.055 1.00 91.69 97 GLN A C 1
ATOM 772 O O . GLN A 1 97 ? 0.315 -12.308 -14.697 1.00 91.69 97 GLN A O 1
ATOM 777 N N . ASN A 1 98 ? 1.998 -10.877 -15.064 1.00 92.88 98 ASN A N 1
ATOM 778 C CA . ASN A 1 98 ? 1.251 -9.696 -14.690 1.00 92.88 98 ASN A CA 1
ATOM 779 C C . ASN A 1 98 ? 0.373 -9.227 -15.857 1.00 92.88 98 ASN A C 1
ATOM 781 O O . ASN A 1 98 ? 0.843 -8.654 -16.834 1.00 92.88 98 ASN A O 1
ATOM 785 N N . THR A 1 99 ? -0.927 -9.464 -15.722 1.00 93.44 99 THR A N 1
ATOM 786 C CA . THR A 1 99 ? -1.961 -9.138 -16.710 1.00 93.44 99 THR A CA 1
ATOM 787 C C . THR A 1 99 ? -2.566 -7.739 -16.542 1.00 93.44 99 THR A C 1
ATOM 789 O O . THR A 1 99 ? -3.385 -7.332 -17.367 1.00 93.44 99 THR A O 1
ATOM 792 N N . PHE A 1 100 ? -2.194 -6.983 -15.501 1.00 94.94 100 PHE A N 1
ATOM 793 C CA . PHE A 1 100 ? -2.726 -5.638 -15.273 1.00 94.94 100 PHE A CA 1
ATOM 794 C C . PHE A 1 100 ? -2.174 -4.660 -16.320 1.00 94.94 100 PHE A C 1
ATOM 796 O O . PHE A 1 100 ? -0.962 -4.507 -16.467 1.00 94.94 100 PHE A O 1
ATOM 803 N N . SER A 1 101 ? -3.059 -3.941 -17.017 1.00 92.12 101 SER A N 1
ATOM 804 C CA . SER A 1 101 ? -2.695 -3.054 -18.138 1.00 92.12 101 SER A CA 1
ATOM 805 C C . SER A 1 101 ? -1.669 -1.976 -17.769 1.00 92.12 101 SER A C 1
ATOM 807 O O . SER A 1 101 ? -0.761 -1.694 -18.546 1.00 92.12 101 SER A O 1
ATOM 809 N N . ALA A 1 102 ? -1.766 -1.421 -16.558 1.00 92.19 102 ALA A N 1
ATOM 810 C CA . ALA A 1 102 ? -0.820 -0.433 -16.039 1.00 92.19 102 ALA A CA 1
ATOM 811 C C . ALA A 1 102 ? 0.613 -0.982 -15.871 1.00 92.19 102 ALA A C 1
ATOM 813 O O . ALA A 1 102 ? 1.551 -0.197 -15.763 1.00 92.19 102 ALA A O 1
ATOM 814 N N . CYS A 1 103 ? 0.787 -2.308 -15.854 1.00 94.75 103 CYS A N 1
ATOM 815 C CA . CYS A 1 103 ? 2.056 -2.987 -15.596 1.00 94.75 103 CYS A CA 1
ATOM 816 C C . CYS A 1 103 ? 2.735 -3.537 -16.858 1.00 94.75 103 CYS A C 1
ATOM 818 O O . CYS A 1 103 ? 3.858 -4.024 -16.769 1.00 94.75 103 CYS A O 1
ATOM 820 N N . ALA A 1 104 ? 2.088 -3.454 -18.027 1.00 90.19 104 ALA A N 1
ATOM 821 C CA . ALA A 1 104 ? 2.542 -4.117 -19.255 1.00 90.19 104 ALA A CA 1
ATOM 822 C C . ALA A 1 104 ? 3.940 -3.678 -19.740 1.00 90.19 104 ALA A C 1
ATOM 824 O O . ALA A 1 104 ? 4.639 -4.456 -20.379 1.00 90.19 104 ALA A O 1
ATOM 825 N N . ASN A 1 105 ? 4.358 -2.448 -19.422 1.00 87.00 105 ASN A N 1
ATOM 826 C CA . ASN A 1 105 ? 5.628 -1.869 -19.879 1.00 87.00 105 ASN A CA 1
ATOM 827 C C . ASN A 1 105 ? 6.745 -1.916 -18.822 1.00 87.00 105 ASN A C 1
ATOM 829 O O . ASN A 1 105 ? 7.747 -1.217 -18.962 1.00 87.00 105 ASN A O 1
ATOM 833 N N . LEU A 1 106 ? 6.574 -2.685 -17.746 1.00 90.88 106 LEU A N 1
ATOM 834 C CA . LEU A 1 106 ? 7.595 -2.830 -16.709 1.00 90.88 106 LEU A CA 1
ATOM 835 C C . LEU A 1 106 ? 8.579 -3.956 -17.052 1.00 90.88 106 LEU A C 1
ATOM 837 O O . LEU A 1 106 ? 8.222 -4.937 -17.707 1.00 90.88 106 LEU A O 1
ATOM 841 N N . SER A 1 107 ? 9.816 -3.832 -16.563 1.00 87.81 107 SER A N 1
ATOM 842 C CA . SER A 1 107 ? 10.833 -4.893 -16.625 1.00 87.81 107 SER A CA 1
ATOM 843 C C . SER A 1 107 ? 10.431 -6.118 -15.797 1.00 87.81 107 SER A C 1
ATOM 845 O O . SER A 1 107 ? 10.665 -7.256 -16.199 1.00 87.81 107 SER A O 1
ATOM 847 N N . LEU A 1 108 ? 9.796 -5.891 -14.644 1.00 88.50 108 LEU A N 1
ATOM 848 C CA . LEU A 1 108 ? 9.284 -6.931 -13.757 1.00 88.50 108 LEU A CA 1
ATOM 849 C C . LEU A 1 108 ? 7.847 -7.299 -14.142 1.00 88.50 108 LEU A C 1
ATOM 851 O O . LEU A 1 108 ? 6.884 -6.667 -13.704 1.00 88.50 108 LEU A O 1
ATOM 855 N N . GLN A 1 109 ? 7.718 -8.346 -14.958 1.00 89.75 109 GLN A N 1
ATOM 856 C CA . GLN A 1 109 ? 6.429 -8.819 -15.480 1.00 89.75 109 GLN A CA 1
ATOM 857 C C . GLN A 1 109 ? 5.844 -10.001 -14.703 1.00 89.75 109 GLN A C 1
ATOM 859 O O . GLN A 1 109 ? 4.710 -10.389 -14.956 1.00 89.75 109 GLN A O 1
ATOM 864 N N . ILE A 1 110 ? 6.575 -10.562 -13.738 1.00 91.31 110 ILE A N 1
ATOM 865 C CA . ILE A 1 110 ? 6.095 -11.675 -12.914 1.00 91.31 110 ILE A CA 1
ATOM 866 C C . ILE A 1 110 ? 5.614 -11.152 -11.561 1.00 91.31 110 ILE A C 1
ATOM 868 O O . ILE A 1 110 ? 6.323 -10.410 -10.872 1.00 91.31 110 ILE A O 1
ATOM 872 N N . ARG A 1 111 ? 4.411 -11.565 -11.164 1.00 90.88 111 ARG A N 1
ATOM 873 C CA . ARG A 1 111 ? 3.764 -11.190 -9.905 1.00 90.88 111 ARG A CA 1
ATOM 874 C C . ARG A 1 111 ? 3.346 -12.406 -9.085 1.00 90.88 111 ARG A C 1
ATOM 876 O O . ARG A 1 111 ? 3.350 -13.536 -9.563 1.00 90.88 111 ARG A O 1
ATOM 883 N N . THR A 1 112 ? 2.913 -12.161 -7.854 1.00 90.25 112 THR A N 1
ATOM 884 C CA . THR A 1 112 ? 2.180 -13.144 -7.047 1.00 90.25 112 THR A CA 1
ATOM 885 C C . THR A 1 112 ? 0.984 -12.506 -6.342 1.00 90.25 112 THR A C 1
ATOM 887 O O . THR A 1 112 ? 0.949 -11.297 -6.100 1.00 90.25 112 THR A O 1
ATOM 890 N N . LEU A 1 113 ? -0.000 -13.335 -5.993 1.00 88.88 113 LEU A N 1
ATOM 891 C CA . LEU A 1 113 ? -1.126 -12.993 -5.129 1.00 88.88 113 LEU A CA 1
ATOM 892 C C . LEU A 1 113 ? -1.252 -14.024 -3.990 1.00 88.88 113 LEU A C 1
ATOM 894 O O . LEU A 1 113 ? -0.863 -15.180 -4.156 1.00 88.88 113 LEU A O 1
ATOM 898 N N . PRO A 1 114 ? -1.812 -13.652 -2.825 1.00 87.75 114 PRO A N 1
ATOM 899 C CA . PRO A 1 114 ? -2.440 -12.366 -2.538 1.00 87.75 114 PRO A CA 1
ATOM 900 C C . PRO A 1 114 ? -1.428 -11.227 -2.370 1.00 87.75 114 PRO A C 1
ATOM 902 O O . PRO A 1 114 ? -0.297 -11.452 -1.954 1.00 87.75 114 PRO A O 1
ATOM 905 N N . ASN A 1 115 ? -1.838 -9.991 -2.653 1.00 89.00 115 ASN A N 1
ATOM 906 C CA . ASN A 1 115 ? -0.992 -8.827 -2.384 1.00 89.00 115 ASN A CA 1
ATOM 907 C C . ASN A 1 115 ? -0.847 -8.564 -0.868 1.00 89.00 115 ASN A C 1
ATOM 909 O O . ASN A 1 115 ? -1.477 -9.224 -0.036 1.00 89.00 115 ASN A O 1
ATOM 913 N N . MET A 1 116 ? -0.058 -7.556 -0.478 1.00 81.69 116 MET A N 1
ATOM 914 C CA . MET A 1 116 ? 0.188 -7.228 0.940 1.00 81.69 116 MET A CA 1
ATOM 915 C C . MET A 1 116 ? -1.075 -6.830 1.737 1.00 81.69 116 MET A C 1
ATOM 917 O O . MET A 1 116 ? -1.046 -6.764 2.968 1.00 81.69 116 MET A O 1
ATOM 921 N N . PHE A 1 117 ? -2.201 -6.594 1.055 1.00 86.81 117 PHE A N 1
ATOM 922 C CA . PHE A 1 117 ? -3.512 -6.318 1.647 1.00 86.81 117 PHE A CA 1
ATOM 923 C C . PHE A 1 117 ? -4.432 -7.543 1.679 1.00 86.81 117 PHE A C 1
ATOM 925 O O . PHE A 1 117 ? -5.610 -7.408 2.011 1.00 86.81 117 PHE A O 1
ATOM 932 N N . LEU A 1 118 ? -3.895 -8.732 1.391 1.00 83.75 118 LEU A N 1
ATOM 933 C CA . LEU A 1 118 ? -4.610 -10.009 1.336 1.00 83.75 118 LEU A CA 1
ATOM 934 C C . LEU A 1 118 ? -5.678 -10.072 0.235 1.00 83.75 118 LEU A C 1
ATOM 936 O O . LEU A 1 118 ? -6.619 -10.860 0.331 1.00 83.75 118 LEU A O 1
ATOM 940 N N . GLN A 1 119 ? -5.551 -9.244 -0.802 1.00 87.12 119 GLN A N 1
ATOM 941 C CA . GLN A 1 119 ? -6.431 -9.307 -1.964 1.00 87.12 119 GLN A CA 1
ATOM 942 C C . GLN A 1 119 ? -5.880 -10.343 -2.941 1.00 87.12 119 GLN A C 1
ATOM 944 O O . GLN A 1 119 ? -4.705 -10.284 -3.294 1.00 87.12 119 GLN A O 1
ATOM 949 N N . SER A 1 120 ? -6.729 -11.276 -3.369 1.00 88.12 120 SER A N 1
ATOM 950 C CA . SER A 1 120 ? -6.411 -12.291 -4.383 1.00 88.12 120 SER A CA 1
ATOM 951 C C . SER A 1 120 ? -7.351 -12.272 -5.591 1.00 88.12 120 SER A C 1
ATOM 953 O O . SER A 1 120 ? -7.055 -12.919 -6.585 1.00 88.12 120 SER A O 1
ATOM 955 N N . ASP A 1 121 ? -8.482 -11.559 -5.525 1.00 88.38 121 ASP A N 1
ATOM 956 C CA . ASP A 1 121 ? -9.392 -11.408 -6.667 1.00 88.38 121 ASP A CA 1
ATOM 957 C C . ASP A 1 121 ? -8.883 -10.281 -7.573 1.00 88.38 121 ASP A C 1
ATOM 959 O O . ASP A 1 121 ? -8.969 -9.100 -7.222 1.00 88.38 121 ASP A O 1
ATOM 963 N N . GLU A 1 122 ? -8.363 -10.651 -8.741 1.00 93.31 122 GLU A N 1
ATOM 964 C CA . GLU A 1 122 ? -7.841 -9.713 -9.737 1.00 93.31 122 GLU A CA 1
ATOM 965 C C . GLU A 1 122 ? -8.855 -8.652 -10.157 1.00 93.31 122 GLU A C 1
ATOM 967 O O . GLU A 1 122 ? -8.468 -7.513 -10.392 1.00 93.31 122 GLU A O 1
ATOM 972 N N . ARG A 1 123 ? -10.158 -8.962 -10.191 1.00 93.75 123 ARG A N 1
ATOM 973 C CA . ARG A 1 123 ? -11.182 -7.972 -10.565 1.00 93.75 123 ARG A CA 1
ATOM 974 C C . ARG A 1 123 ? -11.289 -6.880 -9.510 1.00 93.75 123 ARG A C 1
ATOM 976 O O . ARG A 1 123 ? -11.442 -5.711 -9.846 1.00 93.75 123 ARG A O 1
ATOM 983 N N . ILE A 1 124 ? -11.192 -7.255 -8.233 1.00 92.81 124 ILE A N 1
ATOM 984 C CA . ILE A 1 124 ? -11.184 -6.297 -7.122 1.00 92.81 124 ILE A CA 1
ATOM 985 C C . ILE A 1 124 ? -9.918 -5.444 -7.170 1.00 92.81 124 ILE A C 1
ATOM 987 O O . ILE A 1 124 ? -9.993 -4.233 -6.973 1.00 92.81 124 ILE A O 1
ATOM 991 N N . ILE A 1 125 ? -8.775 -6.061 -7.467 1.00 95.44 125 ILE A N 1
ATOM 992 C CA . ILE A 1 125 ? -7.501 -5.353 -7.599 1.00 95.44 125 ILE A CA 1
ATOM 993 C C . ILE A 1 125 ? -7.547 -4.381 -8.786 1.00 95.44 125 ILE A C 1
ATOM 995 O O . ILE A 1 125 ? -7.210 -3.214 -8.617 1.00 95.44 125 ILE A O 1
ATOM 999 N N . GLN A 1 126 ? -8.049 -4.809 -9.947 1.00 95.81 126 GLN A N 1
ATOM 1000 C CA . GLN A 1 126 ? -8.200 -3.969 -11.138 1.00 95.81 126 GLN A CA 1
ATOM 1001 C C . GLN A 1 126 ? -9.118 -2.772 -10.874 1.00 95.81 126 GLN A C 1
ATOM 1003 O O . GLN A 1 126 ? -8.772 -1.650 -11.229 1.00 95.81 126 GLN A O 1
ATOM 1008 N N . LEU A 1 127 ? -10.269 -2.978 -10.221 1.00 95.44 127 LEU A N 1
ATOM 1009 C CA . LEU A 1 127 ? -11.177 -1.884 -9.849 1.00 95.44 127 LEU A CA 1
ATOM 1010 C C . LEU A 1 127 ? -10.503 -0.857 -8.933 1.00 95.44 127 LEU A C 1
ATOM 1012 O O . LEU A 1 127 ? -10.817 0.330 -8.998 1.00 95.44 127 LEU A O 1
ATOM 1016 N N . GLU A 1 128 ? -9.591 -1.300 -8.071 1.00 95.31 128 GLU A N 1
ATOM 1017 C CA . GLU A 1 128 ? -8.823 -0.405 -7.215 1.00 95.31 128 GLU A CA 1
ATOM 1018 C C . GLU A 1 128 ? -7.709 0.313 -7.980 1.00 95.31 128 GLU A C 1
ATOM 1020 O O . GLU A 1 128 ? -7.561 1.523 -7.837 1.00 95.31 128 GLU A O 1
ATOM 1025 N N . MET A 1 129 ? -6.989 -0.388 -8.857 1.00 95.56 129 MET A N 1
ATOM 1026 C CA . MET A 1 129 ? -5.973 0.215 -9.723 1.00 95.56 129 MET A CA 1
ATOM 1027 C C . MET A 1 129 ? -6.567 1.252 -10.687 1.00 95.56 129 MET A C 1
ATOM 1029 O O . MET A 1 129 ? -5.960 2.300 -10.895 1.00 95.56 129 MET A O 1
ATOM 1033 N N . ASN A 1 130 ? -7.780 1.025 -11.203 1.00 95.69 130 ASN A N 1
ATOM 1034 C CA . ASN A 1 130 ? -8.489 1.972 -12.073 1.00 95.69 130 ASN A CA 1
ATOM 1035 C C . ASN A 1 130 ? -8.747 3.323 -11.390 1.00 95.69 130 ASN A C 1
ATOM 1037 O O . ASN A 1 130 ? -8.828 4.348 -12.060 1.00 95.69 130 ASN A O 1
ATOM 1041 N N . GLN A 1 131 ? -8.824 3.362 -10.055 1.00 95.62 131 GLN A N 1
ATOM 1042 C CA . GLN A 1 131 ? -8.962 4.625 -9.323 1.00 95.62 131 GLN A CA 1
ATOM 1043 C C . GLN A 1 131 ? -7.719 5.511 -9.431 1.00 95.62 131 GLN A C 1
ATOM 1045 O O . GLN A 1 131 ? -7.806 6.675 -9.069 1.00 95.62 131 GLN A O 1
ATOM 1050 N N . TYR A 1 132 ? -6.590 4.988 -9.917 1.00 97.19 132 TYR A N 1
ATOM 1051 C CA . TYR A 1 132 ? -5.349 5.730 -10.138 1.00 97.19 132 TYR A CA 1
ATOM 1052 C C . TYR A 1 132 ? -5.105 6.078 -11.608 1.00 97.19 132 TYR A C 1
ATOM 1054 O O . TYR A 1 132 ? -4.096 6.709 -11.914 1.00 97.19 132 TYR A O 1
ATOM 1062 N N . GLU A 1 133 ? -6.009 5.716 -12.523 1.00 96.69 133 GLU A N 1
ATOM 1063 C CA . GLU A 1 133 ? -5.816 5.912 -13.963 1.00 96.69 133 GLU A CA 1
ATOM 1064 C C . GLU A 1 133 ? -5.591 7.387 -14.325 1.00 96.69 133 GLU A C 1
ATOM 1066 O O . GLU A 1 133 ? -4.651 7.707 -15.048 1.00 96.69 133 GLU A O 1
ATOM 1071 N N . ALA A 1 134 ? -6.367 8.307 -13.743 1.00 97.38 134 ALA A N 1
ATOM 1072 C CA . ALA A 1 134 ? -6.176 9.740 -13.969 1.00 97.38 134 ALA A CA 1
ATOM 1073 C C . ALA A 1 134 ? -4.808 10.249 -13.468 1.00 97.38 134 ALA A C 1
ATOM 1075 O O . ALA A 1 134 ? -4.239 11.162 -14.060 1.00 97.38 134 ALA A O 1
ATOM 1076 N N . LEU A 1 135 ? -4.257 9.646 -12.405 1.00 98.00 135 LEU A N 1
ATOM 1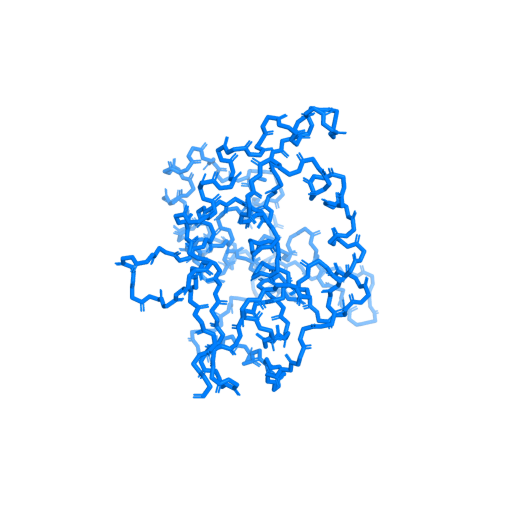077 C CA . LEU A 1 135 ? -2.925 9.990 -11.891 1.00 98.00 135 LEU A CA 1
ATOM 1078 C C . LEU A 1 135 ? -1.814 9.402 -12.777 1.00 98.00 135 LEU A C 1
ATOM 1080 O O . LEU A 1 135 ? -0.801 10.046 -13.015 1.00 98.00 135 LEU A O 1
ATOM 1084 N N . LEU A 1 136 ? -2.010 8.195 -13.312 1.00 97.31 136 LEU A N 1
ATOM 1085 C CA . LEU A 1 136 ? -1.106 7.615 -14.310 1.00 97.31 136 LEU A CA 1
ATOM 1086 C C . LEU A 1 136 ? -1.068 8.465 -15.587 1.00 97.31 136 LEU A C 1
ATOM 1088 O O . LEU A 1 136 ? 0.002 8.708 -16.143 1.00 97.31 136 LEU A O 1
ATOM 1092 N N . GLN A 1 137 ? -2.225 8.961 -16.027 1.00 97.12 137 GLN A N 1
ATOM 1093 C CA . GLN A 1 137 ? -2.340 9.822 -17.204 1.00 97.12 137 GLN A CA 1
ATOM 1094 C C . GLN A 1 137 ? -1.702 11.203 -17.007 1.00 97.12 137 GLN A C 1
ATOM 1096 O O . GLN A 1 137 ? -1.216 11.771 -17.985 1.00 97.12 137 GLN A O 1
ATOM 1101 N N . SER A 1 138 ? -1.655 11.734 -15.777 1.00 97.94 138 SER A N 1
ATOM 1102 C CA . SER A 1 138 ? -0.987 13.014 -15.505 1.00 97.94 138 SER A CA 1
ATOM 1103 C C . SER A 1 138 ? 0.537 12.935 -15.602 1.00 97.94 138 SER A C 1
ATOM 1105 O O . SER A 1 138 ? 1.180 13.972 -15.742 1.00 97.94 138 SER A O 1
ATOM 1107 N N . ARG A 1 139 ? 1.113 11.721 -15.565 1.00 96.94 139 ARG A N 1
ATOM 1108 C CA . ARG A 1 139 ? 2.562 11.472 -15.656 1.00 96.94 139 ARG A CA 1
ATOM 1109 C C . ARG A 1 139 ? 3.372 12.303 -14.654 1.00 96.94 139 ARG A C 1
ATOM 1111 O O . ARG A 1 139 ? 4.449 12.789 -14.974 1.00 96.94 139 ARG A O 1
ATOM 1118 N N . CYS A 1 140 ? 2.858 12.454 -13.434 1.00 98.31 140 CYS A N 1
ATOM 1119 C CA . CYS A 1 140 ? 3.555 13.178 -12.367 1.00 98.31 140 CYS A CA 1
ATOM 1120 C C . CYS A 1 140 ? 4.926 12.571 -12.016 1.00 98.31 140 CYS A C 1
ATOM 1122 O O . CYS A 1 140 ? 5.797 13.289 -11.536 1.00 98.31 140 CYS A O 1
ATOM 1124 N N . HIS A 1 141 ? 5.126 11.267 -12.252 1.00 98.12 141 HIS A N 1
ATOM 1125 C CA . HIS A 1 141 ? 6.412 10.594 -12.079 1.00 98.12 141 HIS A CA 1
ATOM 1126 C C . HIS A 1 141 ? 6.491 9.304 -12.911 1.00 98.12 141 HIS A C 1
ATOM 1128 O O . HIS A 1 141 ? 5.517 8.547 -12.962 1.00 98.12 141 HIS A O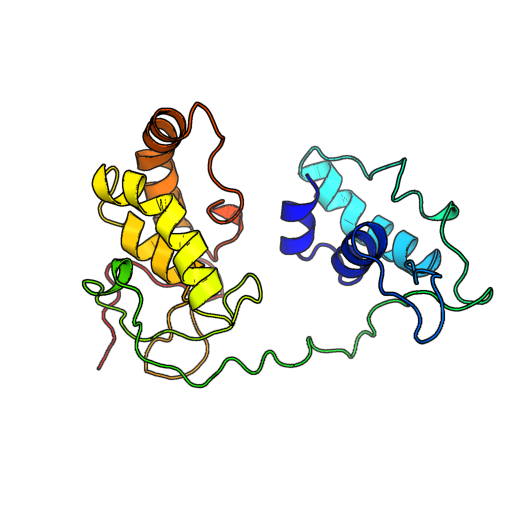 1
ATOM 1134 N N . ASP A 1 142 ? 7.660 9.000 -13.482 1.00 95.50 142 ASP A N 1
ATOM 1135 C CA . ASP A 1 142 ? 7.868 7.821 -14.345 1.00 95.50 142 ASP A CA 1
ATOM 1136 C C . ASP A 1 142 ? 7.679 6.494 -13.588 1.00 95.50 142 ASP A C 1
ATOM 1138 O O . ASP A 1 142 ? 7.132 5.522 -14.110 1.00 95.50 142 ASP A O 1
ATOM 1142 N N . ASN A 1 143 ? 8.045 6.476 -12.304 1.00 96.69 143 ASN A N 1
ATOM 1143 C CA . ASN A 1 143 ? 7.965 5.279 -11.458 1.00 96.69 143 ASN A CA 1
ATOM 1144 C C . ASN A 1 143 ? 6.581 5.042 -10.823 1.00 96.69 143 ASN A C 1
ATOM 1146 O O . ASN A 1 143 ? 6.428 4.115 -10.026 1.00 96.69 143 ASN A O 1
ATOM 1150 N N . LEU A 1 144 ? 5.555 5.842 -11.146 1.00 97.56 144 LEU A N 1
ATOM 1151 C CA . LEU A 1 144 ? 4.221 5.671 -10.557 1.00 97.56 144 LEU A CA 1
ATOM 1152 C C . LEU A 1 144 ? 3.603 4.309 -10.913 1.00 97.56 144 LEU A C 1
ATOM 1154 O O . LEU A 1 144 ? 3.057 3.634 -10.040 1.00 97.56 144 LEU A O 1
ATOM 1158 N N . ALA A 1 145 ? 3.713 3.885 -12.176 1.00 96.81 145 ALA A N 1
ATOM 1159 C CA . ALA A 1 145 ? 3.227 2.577 -12.614 1.00 96.81 145 ALA A CA 1
ATOM 1160 C C . ALA A 1 145 ? 3.945 1.444 -11.870 1.00 96.81 145 ALA A C 1
ATOM 1162 O O . ALA A 1 145 ? 3.293 0.554 -11.328 1.00 96.81 145 ALA A O 1
ATOM 1163 N N . PHE A 1 146 ? 5.275 1.530 -11.756 1.00 96.81 146 PHE A N 1
ATOM 1164 C CA . PHE A 1 146 ? 6.084 0.580 -10.996 1.00 96.81 146 PHE A CA 1
ATOM 1165 C C . PHE A 1 146 ? 5.621 0.465 -9.536 1.00 96.81 146 PHE A C 1
ATOM 1167 O O . PHE A 1 146 ? 5.391 -0.645 -9.051 1.00 96.81 146 PHE A O 1
ATOM 1174 N N . LEU A 1 147 ? 5.415 1.601 -8.855 1.00 97.12 147 LEU A N 1
ATOM 1175 C CA . LEU A 1 147 ? 4.921 1.619 -7.479 1.00 97.12 147 LEU A CA 1
ATOM 1176 C C . LEU A 1 147 ? 3.545 0.949 -7.378 1.00 97.12 147 LEU A C 1
ATOM 1178 O O . LEU A 1 147 ? 3.370 0.045 -6.567 1.00 97.12 147 LEU A O 1
ATOM 1182 N N . LEU A 1 148 ? 2.573 1.346 -8.206 1.00 97.12 148 LEU A N 1
ATOM 1183 C CA . LEU A 1 148 ? 1.225 0.767 -8.169 1.00 97.12 148 LEU A CA 1
ATOM 1184 C C . LEU A 1 148 ? 1.259 -0.746 -8.412 1.00 97.12 148 LEU A C 1
ATOM 1186 O O . LEU A 1 148 ? 0.642 -1.500 -7.659 1.00 97.12 148 LEU A O 1
ATOM 1190 N N . CYS A 1 149 ? 2.020 -1.195 -9.407 1.00 96.38 149 CYS A N 1
ATOM 1191 C CA . CYS A 1 149 ? 2.161 -2.609 -9.722 1.00 96.38 149 CYS A CA 1
ATOM 1192 C C . CYS A 1 149 ? 2.774 -3.380 -8.557 1.00 96.38 149 CYS A C 1
ATOM 1194 O O . CYS A 1 149 ? 2.153 -4.323 -8.091 1.00 96.38 149 CYS A O 1
ATOM 1196 N N . GLY A 1 150 ? 3.894 -2.948 -7.978 1.00 94.94 150 GLY A N 1
ATOM 1197 C CA . GLY A 1 150 ? 4.485 -3.672 -6.847 1.00 94.94 150 GLY A CA 1
ATOM 1198 C C . GLY A 1 150 ? 3.634 -3.654 -5.566 1.00 94.94 150 GLY A C 1
ATOM 1199 O O . GLY A 1 150 ? 3.773 -4.531 -4.714 1.00 94.94 150 GLY A O 1
ATOM 1200 N N . VAL A 1 151 ? 2.728 -2.684 -5.415 1.00 95.19 151 VAL A N 1
ATOM 1201 C CA . VAL A 1 151 ? 1.812 -2.585 -4.266 1.00 95.19 151 VAL A CA 1
ATOM 1202 C C . VAL A 1 151 ? 0.593 -3.490 -4.422 1.00 95.19 151 VAL A C 1
ATOM 1204 O O . VAL A 1 151 ? 0.194 -4.177 -3.475 1.00 95.19 151 VAL A O 1
ATOM 1207 N N . PHE A 1 152 ? -0.017 -3.479 -5.606 1.00 95.75 152 PHE A N 1
ATOM 1208 C CA . PHE A 1 152 ? -1.254 -4.204 -5.891 1.00 95.75 152 PHE A CA 1
ATOM 1209 C C . PHE A 1 152 ? -1.021 -5.614 -6.441 1.00 95.75 152 PHE A C 1
ATOM 1211 O O . PHE A 1 152 ? -1.876 -6.479 -6.252 1.00 95.75 152 PHE A O 1
ATOM 1218 N N . ALA A 1 153 ? 0.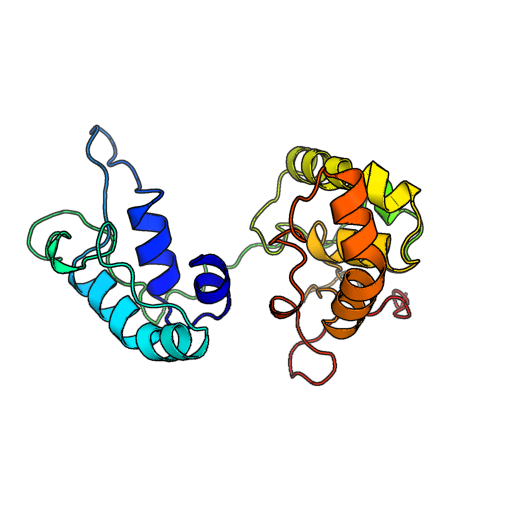147 -5.842 -7.035 1.00 94.19 153 ALA A N 1
ATOM 1219 C CA . ALA A 1 153 ? 0.616 -7.060 -7.680 1.00 94.19 153 ALA A CA 1
ATOM 1220 C C . ALA A 1 153 ? 2.126 -7.273 -7.395 1.00 94.19 153 ALA A C 1
ATOM 1222 O O . ALA A 1 153 ? 2.950 -7.087 -8.293 1.00 94.19 153 ALA A O 1
ATOM 1223 N N . PRO A 1 154 ? 2.506 -7.633 -6.150 1.00 92.75 154 PRO A N 1
ATOM 1224 C CA . PRO A 1 154 ? 3.903 -7.743 -5.732 1.00 92.75 154 PRO A CA 1
ATOM 1225 C C . PRO A 1 154 ? 4.765 -8.578 -6.674 1.00 92.75 154 PRO A C 1
ATOM 1227 O O . PRO A 1 154 ? 4.330 -9.626 -7.157 1.00 92.75 154 PRO A O 1
ATOM 1230 N N . PHE A 1 155 ? 5.995 -8.120 -6.894 1.00 91.88 155 PHE A N 1
ATOM 1231 C CA . PHE A 1 155 ? 6.909 -8.715 -7.858 1.00 91.88 155 PHE A CA 1
ATOM 1232 C C . PHE A 1 155 ? 7.434 -10.054 -7.361 1.00 91.88 155 PHE A C 1
ATOM 1234 O O . PHE A 1 155 ? 7.747 -10.201 -6.182 1.00 91.88 155 PHE A O 1
ATOM 1241 N N . CYS A 1 156 ? 7.599 -11.010 -8.267 1.00 88.62 156 CYS A N 1
ATOM 1242 C CA . CYS A 1 156 ? 8.274 -12.270 -7.989 1.00 88.62 156 CYS A CA 1
ATOM 1243 C C . CYS A 1 156 ? 9.527 -12.389 -8.872 1.00 88.62 156 CYS A C 1
ATOM 1245 O O . CYS A 1 156 ? 9.443 -12.890 -9.995 1.00 88.62 156 CYS A O 1
ATOM 1247 N N . PRO A 1 157 ? 10.682 -11.873 -8.410 1.00 74.88 157 PRO A N 1
ATOM 1248 C CA . PRO A 1 157 ? 11.931 -11.978 -9.149 1.00 74.88 157 PRO A CA 1
ATOM 1249 C C . PRO A 1 157 ? 12.323 -13.453 -9.292 1.00 74.88 157 PRO A C 1
ATOM 1251 O O . PRO A 1 157 ? 12.214 -14.216 -8.335 1.00 74.88 157 PRO A O 1
ATOM 1254 N N . ASN A 1 158 ? 12.803 -13.851 -10.471 1.00 73.12 158 ASN A N 1
ATOM 1255 C CA . ASN A 1 158 ? 13.255 -15.217 -10.777 1.00 73.12 158 ASN A CA 1
ATOM 1256 C C . ASN A 1 158 ? 12.160 -16.301 -10.729 1.00 73.12 158 ASN A C 1
ATOM 1258 O O . ASN A 1 158 ? 12.476 -17.470 -10.512 1.00 73.12 158 ASN A O 1
ATOM 1262 N N . ASP A 1 159 ? 10.885 -15.925 -10.891 1.00 68.50 159 ASP A N 1
ATOM 1263 C CA . ASP A 1 159 ? 9.740 -16.855 -10.909 1.00 68.50 159 ASP A CA 1
ATOM 1264 C C . ASP A 1 159 ? 9.632 -17.736 -9.640 1.00 68.50 159 ASP A C 1
ATOM 1266 O O . ASP A 1 159 ? 8.985 -18.786 -9.612 1.00 68.50 159 ASP A O 1
ATOM 1270 N N . GLN A 1 160 ? 10.291 -17.311 -8.554 1.00 64.75 160 GLN A N 1
ATOM 1271 C CA . GLN A 1 160 ? 10.363 -18.020 -7.283 1.00 64.75 160 GLN A CA 1
ATOM 1272 C C . GLN A 1 160 ? 10.224 -17.066 -6.095 1.00 64.75 160 GLN A C 1
ATOM 1274 O O . GLN A 1 160 ? 10.576 -15.891 -6.136 1.00 64.75 160 GLN A O 1
ATOM 1279 N N . GLN A 1 161 ? 9.708 -17.599 -4.989 1.00 67.00 161 GLN A N 1
ATOM 1280 C CA . GLN A 1 161 ? 9.626 -16.866 -3.730 1.00 67.00 161 GLN A CA 1
ATOM 1281 C C . GLN A 1 161 ? 11.016 -16.633 -3.110 1.00 67.00 161 GLN A C 1
ATOM 1283 O O . GLN A 1 161 ? 11.906 -17.468 -3.277 1.00 67.00 161 GLN A O 1
ATOM 1288 N N . PRO A 1 162 ? 11.187 -15.568 -2.305 1.00 73.12 162 PRO A N 1
ATOM 1289 C CA . PRO A 1 162 ? 10.157 -14.634 -1.839 1.00 73.12 162 PRO A CA 1
ATOM 1290 C C . PRO A 1 162 ? 9.807 -13.551 -2.869 1.00 73.12 162 PRO A C 1
ATOM 1292 O O . PRO A 1 162 ? 10.671 -13.044 -3.575 1.00 73.12 162 PRO A O 1
ATOM 1295 N N . PHE A 1 163 ? 8.534 -13.149 -2.899 1.00 85.44 163 PHE A N 1
ATOM 1296 C CA . PHE A 1 163 ? 8.139 -11.930 -3.601 1.00 85.44 163 PHE A CA 1
ATOM 1297 C C . PHE A 1 163 ? 8.755 -10.703 -2.922 1.00 85.44 163 PHE A C 1
ATOM 1299 O O . PHE A 1 163 ? 9.051 -10.714 -1.722 1.00 85.44 163 PHE A O 1
ATOM 1306 N N . VAL A 1 164 ? 8.887 -9.624 -3.679 1.00 89.56 164 VAL A N 1
ATOM 1307 C CA . VAL A 1 164 ? 9.429 -8.352 -3.211 1.00 89.56 164 VAL A CA 1
ATOM 1308 C C . VAL A 1 164 ? 8.434 -7.224 -3.461 1.00 89.56 164 VAL A C 1
ATOM 1310 O O . VAL A 1 164 ? 7.634 -7.245 -4.398 1.00 89.56 164 VAL A O 1
ATOM 1313 N N . LEU A 1 165 ? 8.470 -6.234 -2.576 1.00 92.62 165 LEU A N 1
ATOM 1314 C CA . LEU A 1 165 ? 7.705 -4.995 -2.697 1.00 92.62 165 LEU A CA 1
ATOM 1315 C C . LEU A 1 165 ? 8.614 -3.888 -3.252 1.00 92.62 165 LEU A C 1
ATOM 1317 O O . LEU A 1 165 ? 9.837 -4.022 -3.154 1.00 92.62 165 LEU A O 1
ATOM 1321 N N . PRO A 1 166 ? 8.055 -2.783 -3.775 1.00 95.25 166 PRO A N 1
ATOM 1322 C CA . PRO A 1 166 ? 8.838 -1.601 -4.112 1.00 95.25 166 PRO A CA 1
ATOM 1323 C C . PRO A 1 166 ? 9.663 -1.128 -2.917 1.00 95.25 166 PRO A C 1
ATOM 1325 O O . PRO A 1 166 ? 9.186 -1.165 -1.780 1.00 95.25 166 PRO A O 1
ATOM 1328 N N . CYS A 1 167 ? 10.887 -0.675 -3.165 1.00 95.62 167 CYS A N 1
ATOM 1329 C CA . CYS A 1 167 ? 11.697 -0.046 -2.132 1.00 95.62 167 CYS A CA 1
ATOM 1330 C C . CYS A 1 167 ? 11.042 1.253 -1.637 1.00 95.62 167 CYS A C 1
ATOM 1332 O O . CYS A 1 167 ? 10.401 1.988 -2.397 1.00 95.62 167 CYS A O 1
ATOM 1334 N N . ARG A 1 168 ? 11.206 1.540 -0.342 1.00 95.62 168 ARG A N 1
ATOM 1335 C CA . ARG A 1 168 ? 10.682 2.747 0.308 1.00 95.62 168 ARG A CA 1
ATOM 1336 C C . ARG A 1 168 ? 11.140 4.011 -0.403 1.00 95.62 168 ARG A C 1
ATOM 1338 O O . ARG A 1 168 ? 10.332 4.910 -0.579 1.00 95.62 168 ARG A O 1
ATOM 1345 N N . GLU A 1 169 ? 12.393 4.045 -0.823 1.00 95.88 169 GLU A N 1
ATOM 1346 C CA . GLU A 1 169 ? 13.017 5.184 -1.486 1.00 95.88 169 GLU A CA 1
ATOM 1347 C C . GLU A 1 169 ? 12.281 5.520 -2.796 1.00 95.88 169 GLU A C 1
ATOM 1349 O O . GLU A 1 169 ? 11.863 6.656 -2.997 1.00 95.88 169 GLU A O 1
ATOM 1354 N N . THR A 1 170 ? 11.973 4.511 -3.622 1.00 9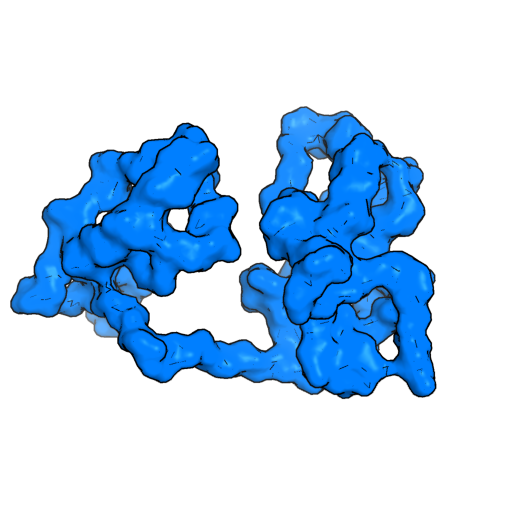6.31 170 THR A N 1
ATOM 1355 C CA . THR A 1 170 ? 11.153 4.682 -4.836 1.00 96.31 170 THR A CA 1
ATOM 1356 C C . THR A 1 170 ? 9.737 5.163 -4.516 1.00 96.31 170 THR A C 1
ATOM 1358 O O . THR A 1 170 ? 9.170 5.970 -5.251 1.00 96.31 170 THR A O 1
ATOM 1361 N N . CYS A 1 171 ? 9.138 4.678 -3.424 1.00 98.06 171 CYS A N 1
ATOM 1362 C CA . CYS A 1 171 ? 7.841 5.185 -2.985 1.00 98.06 171 CYS A CA 1
ATOM 1363 C C . CYS A 1 171 ? 7.914 6.667 -2.603 1.00 98.06 171 CYS A C 1
ATOM 1365 O O . CYS A 1 171 ? 7.037 7.429 -2.999 1.00 98.06 171 CYS A O 1
ATOM 1367 N N . GLU A 1 172 ? 8.934 7.072 -1.843 1.00 98.19 172 GLU A N 1
ATOM 1368 C CA . GLU A 1 172 ? 9.087 8.444 -1.350 1.00 98.19 172 GLU A CA 1
ATOM 1369 C C . GLU A 1 172 ? 9.299 9.431 -2.503 1.00 98.19 172 GLU A C 1
ATOM 1371 O O . GLU A 1 172 ? 8.702 10.507 -2.491 1.00 98.19 172 GLU A O 1
ATOM 1376 N N . GLU A 1 173 ? 10.057 9.045 -3.533 1.00 98.00 173 GLU A N 1
ATOM 1377 C CA . GLU A 1 173 ? 10.197 9.809 -4.782 1.00 98.00 173 GLU A CA 1
ATOM 1378 C C . GLU A 1 173 ? 8.842 10.034 -5.471 1.00 98.00 173 GLU A C 1
ATOM 1380 O O . GLU A 1 173 ? 8.482 11.164 -5.809 1.00 98.00 173 GLU A O 1
ATOM 1385 N N . VAL A 1 174 ? 8.047 8.968 -5.628 1.00 98.44 174 VAL A N 1
ATOM 1386 C CA . VAL A 1 174 ? 6.716 9.053 -6.248 1.00 98.44 174 VAL A CA 1
ATOM 1387 C C . VAL A 1 174 ? 5.748 9.866 -5.388 1.00 98.44 174 VAL A C 1
ATOM 1389 O O . VAL A 1 174 ? 5.018 10.692 -5.927 1.00 98.44 174 VAL A O 1
ATOM 1392 N N . GLU A 1 175 ? 5.719 9.664 -4.067 1.00 98.38 175 GLU A N 1
ATOM 1393 C CA . GLU A 1 175 ? 4.866 10.441 -3.157 1.00 98.38 175 GLU A CA 1
ATOM 1394 C C . GLU A 1 175 ? 5.221 11.932 -3.238 1.00 98.38 175 GLU A C 1
ATOM 1396 O O . GLU A 1 175 ? 4.325 12.763 -3.384 1.00 98.38 175 GLU A O 1
ATOM 1401 N N . MET A 1 176 ? 6.512 12.275 -3.237 1.00 98.25 176 MET A N 1
ATOM 1402 C CA . MET A 1 176 ? 6.978 13.658 -3.347 1.00 98.25 176 MET A CA 1
ATOM 1403 C C . MET A 1 176 ? 6.541 14.324 -4.657 1.00 98.25 176 MET A C 1
ATOM 1405 O O . MET A 1 176 ? 6.089 15.467 -4.633 1.00 98.25 176 MET A O 1
ATOM 1409 N N . ALA A 1 177 ? 6.638 13.617 -5.785 1.00 98.31 177 ALA A N 1
ATOM 1410 C CA . ALA A 1 177 ? 6.292 14.159 -7.098 1.00 98.31 177 ALA A CA 1
ATOM 1411 C C . ALA A 1 177 ? 4.777 14.179 -7.378 1.00 98.31 177 ALA A C 1
ATOM 1413 O O . ALA A 1 177 ? 4.272 15.080 -8.046 1.00 98.31 177 ALA A O 1
ATOM 1414 N N . CYS A 1 178 ? 4.029 13.193 -6.876 1.00 98.56 178 CYS A N 1
ATOM 1415 C CA . CYS A 1 178 ? 2.633 12.972 -7.258 1.00 98.56 178 CYS A CA 1
ATOM 1416 C C . CYS A 1 178 ? 1.601 13.407 -6.211 1.00 98.56 178 CYS A C 1
ATOM 1418 O O . CYS A 1 178 ? 0.414 13.468 -6.541 1.00 98.56 178 CYS A O 1
ATOM 1420 N N . ALA A 1 179 ? 1.983 13.695 -4.961 1.00 97.88 179 ALA A N 1
ATOM 1421 C CA . ALA A 1 179 ? 1.008 13.977 -3.903 1.00 97.88 179 ALA A CA 1
ATOM 1422 C C . ALA A 1 179 ? 0.163 15.236 -4.156 1.00 97.88 179 ALA A C 1
ATOM 1424 O O . ALA A 1 179 ? -1.043 15.217 -3.894 1.00 97.88 179 ALA A O 1
ATOM 1425 N N . GLU A 1 180 ? 0.760 16.314 -4.670 1.00 97.62 180 GLU A N 1
ATOM 1426 C CA . GLU A 1 180 ? 0.028 17.549 -4.987 1.00 97.62 180 GLU A CA 1
ATOM 1427 C C . GLU A 1 180 ? -0.943 17.334 -6.155 1.00 97.62 180 GLU A C 1
ATOM 1429 O O . GLU A 1 180 ? -2.125 17.677 -6.068 1.00 97.62 180 GLU A O 1
ATOM 1434 N N . GLU A 1 181 ? -0.477 16.671 -7.213 1.00 98.19 181 GLU A N 1
ATOM 1435 C CA . GLU A 1 181 ? -1.297 16.343 -8.378 1.00 98.19 181 GLU A CA 1
ATOM 1436 C C . GLU A 1 181 ? -2.457 15.405 -8.012 1.00 98.19 181 GLU A C 1
ATOM 1438 O O . GLU A 1 181 ? -3.589 15.591 -8.464 1.00 98.19 181 GLU A O 1
ATOM 1443 N N . PHE A 1 182 ? -2.221 14.446 -7.112 1.00 98.19 182 PHE A N 1
ATOM 1444 C CA . PHE A 1 182 ? -3.280 13.622 -6.538 1.00 98.19 182 PHE A CA 1
ATOM 1445 C C . PHE A 1 182 ? -4.315 14.479 -5.798 1.00 98.19 182 PHE A C 1
ATOM 1447 O O . PHE A 1 182 ? -5.513 14.365 -6.058 1.00 98.19 182 PHE A O 1
ATOM 1454 N N . GLN A 1 183 ? -3.894 15.385 -4.913 1.00 97.69 183 GLN A N 1
ATOM 1455 C CA . GLN A 1 183 ? -4.841 16.267 -4.222 1.00 97.69 183 GLN A CA 1
ATOM 1456 C C . GLN A 1 183 ? -5.670 17.090 -5.214 1.00 97.69 183 GLN A C 1
ATOM 1458 O O . GLN A 1 183 ? -6.882 17.226 -5.036 1.00 97.69 183 GLN A O 1
ATOM 1463 N N . ARG A 1 184 ? -5.055 17.585 -6.290 1.00 97.75 184 ARG A N 1
ATOM 1464 C CA . ARG A 1 184 ? -5.748 18.335 -7.341 1.00 97.75 184 ARG A CA 1
ATOM 1465 C C . ARG A 1 184 ? -6.800 17.484 -8.065 1.00 97.75 184 ARG A C 1
ATOM 1467 O O . ARG A 1 184 ? -7.951 17.908 -8.176 1.00 97.75 184 ARG A O 1
ATOM 1474 N N . LEU A 1 185 ? -6.434 16.285 -8.525 1.00 97.62 185 LEU A N 1
ATOM 1475 C CA . LEU A 1 185 ? -7.321 15.381 -9.273 1.00 97.62 185 LEU A CA 1
ATOM 1476 C C . LEU A 1 185 ? -8.469 14.828 -8.415 1.00 97.62 185 LEU A C 1
ATOM 1478 O O . LEU A 1 185 ? -9.598 14.692 -8.890 1.00 97.62 185 LEU A O 1
ATOM 1482 N N . TYR A 1 186 ? -8.204 14.557 -7.137 1.00 96.56 186 TYR A N 1
ATOM 1483 C CA . TYR A 1 186 ? -9.139 13.891 -6.228 1.00 96.56 186 TYR A CA 1
ATOM 1484 C C . TYR A 1 186 ? -9.739 14.841 -5.181 1.00 96.56 186 TYR A C 1
ATOM 1486 O O . TYR A 1 186 ? -10.083 14.420 -4.080 1.00 96.56 186 TYR A O 1
ATOM 1494 N N . ARG A 1 187 ? -9.917 16.125 -5.524 1.00 95.81 187 ARG A N 1
ATOM 1495 C CA . ARG A 1 187 ? -10.663 17.124 -4.724 1.00 95.81 187 ARG A CA 1
ATOM 1496 C C . ARG A 1 187 ? -10.162 17.275 -3.278 1.00 95.81 187 ARG A C 1
ATOM 1498 O O . ARG A 1 187 ? -10.950 17.313 -2.334 1.00 95.81 187 ARG A O 1
ATOM 1505 N N . GLY A 1 188 ? -8.848 17.361 -3.111 1.00 94.06 188 GLY A N 1
ATOM 1506 C CA . GLY A 1 188 ? -8.182 17.568 -1.825 1.00 94.06 188 GLY A CA 1
ATOM 1507 C C . GLY A 1 188 ? -8.095 16.318 -0.949 1.00 94.06 188 GLY A C 1
ATOM 1508 O O . GLY A 1 188 ? -7.787 16.431 0.238 1.00 94.06 188 GLY A O 1
ATOM 1509 N N . LEU A 1 189 ? -8.375 15.126 -1.491 1.00 93.81 189 LEU A N 1
ATOM 1510 C CA . LEU A 1 189 ? -8.154 13.884 -0.754 1.00 93.81 189 LEU A CA 1
ATOM 1511 C C . LEU A 1 189 ? -6.659 13.701 -0.427 1.00 93.81 189 LEU A C 1
ATOM 1513 O O . LEU A 1 189 ? -5.808 13.970 -1.274 1.00 93.81 189 LEU A O 1
ATOM 1517 N N . PRO A 1 190 ? -6.323 13.229 0.789 1.00 93.56 190 PRO A N 1
ATOM 1518 C CA . PRO A 1 190 ? -4.936 13.010 1.183 1.00 93.56 190 PRO A CA 1
ATOM 1519 C C . PRO A 1 190 ? -4.325 11.826 0.430 1.00 93.56 190 PRO A C 1
ATOM 1521 O O . PRO A 1 190 ? -5.051 10.939 -0.028 1.00 93.56 190 PRO A O 1
ATOM 1524 N N . TRP A 1 191 ? -2.989 11.769 0.397 1.00 95.81 191 TRP A N 1
ATOM 1525 C CA . TRP A 1 191 ? -2.256 10.662 -0.218 1.00 95.81 191 TRP A CA 1
ATOM 1526 C C . TRP A 1 191 ? -2.759 9.294 0.299 1.00 95.81 191 TRP A C 1
ATOM 1528 O O . TRP A 1 191 ? -2.942 9.124 1.518 1.00 95.81 191 TRP A O 1
ATOM 1538 N N . PRO A 1 192 ? -3.032 8.319 -0.591 1.00 94.81 192 PRO A N 1
ATOM 1539 C CA . PRO A 1 192 ? -3.699 7.075 -0.227 1.00 94.81 192 PRO A CA 1
ATOM 1540 C C . PRO A 1 192 ? -2.964 6.289 0.854 1.00 94.81 192 PRO A C 1
ATOM 1542 O O . PRO A 1 192 ? -1.761 6.059 0.783 1.00 94.81 192 PRO A O 1
ATOM 1545 N N . ALA A 1 193 ? -3.715 5.756 1.821 1.00 89.94 193 ALA A N 1
ATOM 1546 C CA . ALA A 1 193 ? -3.138 4.988 2.925 1.00 89.94 193 ALA A CA 1
ATOM 1547 C C . ALA A 1 193 ? -2.338 3.760 2.462 1.00 89.94 193 ALA A C 1
ATOM 1549 O O . ALA A 1 193 ? -1.376 3.381 3.131 1.00 89.94 193 ALA A O 1
ATOM 1550 N N . LYS A 1 194 ? -2.738 3.143 1.341 1.00 91.81 194 LYS A N 1
ATOM 1551 C CA . LYS A 1 194 ? -2.036 2.003 0.746 1.00 91.81 194 LYS A CA 1
ATOM 1552 C C . LYS A 1 194 ? -0.693 2.374 0.133 1.00 91.81 194 LYS A C 1
ATOM 1554 O O . LYS A 1 194 ? 0.106 1.464 0.051 1.00 91.81 194 LYS A O 1
ATOM 1559 N N . LEU A 1 195 ? -0.454 3.645 -0.212 1.00 95.00 195 LEU A N 1
ATOM 1560 C CA . LEU A 1 195 ? 0.774 4.162 -0.834 1.00 95.00 195 LEU A CA 1
ATOM 1561 C C . LEU A 1 195 ? 1.676 4.925 0.154 1.00 95.00 195 LEU A C 1
ATOM 1563 O O . LEU A 1 195 ? 2.580 5.635 -0.261 1.00 95.00 195 LEU A O 1
ATOM 1567 N N . GLN A 1 196 ? 1.432 4.816 1.464 1.00 93.50 196 GLN A N 1
ATOM 1568 C CA . GLN A 1 196 ? 2.267 5.477 2.474 1.00 93.50 196 GLN A CA 1
ATOM 1569 C C . GLN A 1 196 ? 3.602 4.746 2.646 1.00 93.50 196 GLN A C 1
ATOM 1571 O O . GLN A 1 196 ? 3.622 3.590 3.080 1.00 93.50 196 GLN A O 1
ATOM 1576 N N . CYS A 1 197 ? 4.714 5.437 2.397 1.00 95.19 197 CYS A N 1
ATOM 1577 C CA . CYS A 1 197 ? 6.005 4.781 2.169 1.00 95.19 197 CYS A CA 1
ATOM 1578 C C . CYS A 1 197 ? 6.624 4.064 3.374 1.00 95.19 197 CYS A C 1
ATOM 1580 O O . CYS A 1 197 ? 7.367 3.095 3.217 1.00 95.19 197 CYS A O 1
ATOM 1582 N N . HIS A 1 198 ? 6.228 4.426 4.598 1.00 89.00 198 HIS A N 1
ATOM 1583 C CA . HIS A 1 198 ? 6.644 3.715 5.814 1.00 89.00 198 HIS A CA 1
ATOM 1584 C C . HIS A 1 198 ? 6.229 2.229 5.843 1.00 89.00 198 HIS A C 1
ATOM 1586 O O . HIS A 1 198 ? 6.695 1.483 6.704 1.00 89.00 198 HIS A O 1
ATOM 1592 N N . ARG A 1 199 ? 5.327 1.805 4.947 1.00 88.06 199 ARG A N 1
ATOM 1593 C CA . ARG A 1 199 ? 4.881 0.414 4.785 1.00 88.06 199 ARG A CA 1
ATOM 1594 C C . ARG A 1 199 ? 5.883 -0.472 4.062 1.00 88.06 199 ARG A C 1
ATOM 1596 O O . ARG A 1 199 ? 5.766 -1.691 4.166 1.00 88.06 199 ARG A O 1
ATOM 1603 N N . TYR A 1 200 ? 6.800 0.123 3.310 1.00 89.75 200 TYR A N 1
ATOM 1604 C CA . TYR A 1 200 ? 7.674 -0.612 2.413 1.00 89.75 200 TYR A CA 1
ATOM 1605 C C . TYR A 1 200 ? 9.066 -0.813 3.016 1.00 89.75 200 TYR A C 1
ATOM 1607 O O . TYR A 1 200 ? 9.525 0.022 3.820 1.00 89.75 200 TYR A O 1
ATOM 1615 N N . PRO A 1 201 ? 9.725 -1.938 2.678 1.00 89.50 201 PRO A N 1
ATOM 1616 C CA . PRO A 1 201 ? 11.116 -2.180 3.039 1.00 89.50 201 PRO A CA 1
ATOM 1617 C C . PRO A 1 201 ? 12.023 -1.100 2.443 1.00 89.50 201 PRO A C 1
ATOM 1619 O O . PRO A 1 201 ? 11.781 -0.608 1.347 1.00 89.50 201 PRO A O 1
ATOM 1622 N N . SER A 1 202 ? 13.060 -0.728 3.186 1.00 89.38 202 SER A N 1
ATOM 1623 C CA . SER A 1 202 ? 14.130 0.135 2.676 1.00 89.38 202 SER A CA 1
ATOM 1624 C C . SER A 1 202 ? 15.213 -0.733 2.045 1.00 89.38 202 SER A C 1
ATOM 1626 O O . SER A 1 202 ? 15.486 -1.825 2.559 1.00 89.38 202 SER A O 1
ATOM 1628 N N . GLY A 1 203 ? 15.862 -0.238 0.990 1.00 79.12 203 GLY A N 1
ATOM 1629 C CA . GLY A 1 203 ? 16.990 -0.929 0.353 1.00 79.12 203 GLY A CA 1
ATOM 1630 C C . GLY A 1 203 ? 18.166 -1.204 1.301 1.00 79.12 203 GLY A C 1
ATOM 1631 O O . GLY A 1 203 ? 18.932 -2.136 1.080 1.00 79.12 203 GLY A O 1
ATOM 1632 N N . SER A 1 204 ? 18.286 -0.458 2.405 1.00 76.75 204 SER A N 1
ATOM 1633 C CA . SER A 1 204 ? 19.311 -0.683 3.435 1.00 76.75 204 SER A CA 1
ATOM 1634 C C . SER A 1 204 ? 18.894 -1.686 4.524 1.00 76.75 204 SER A C 1
ATOM 1636 O O . SER A 1 204 ? 19.587 -1.826 5.534 1.00 76.75 204 SER A O 1
ATOM 1638 N N . SER A 1 205 ? 17.723 -2.318 4.398 1.00 75.75 205 SER A N 1
ATOM 1639 C CA . SER A 1 205 ? 17.186 -3.258 5.387 1.00 75.75 205 SER A CA 1
ATOM 1640 C C . SER A 1 205 ? 17.547 -4.713 5.064 1.00 75.75 205 SER A C 1
ATOM 1642 O O . SER A 1 205 ? 17.970 -5.038 3.963 1.00 75.75 205 SER A O 1
ATOM 1644 N N . GLN A 1 206 ? 17.360 -5.622 6.028 1.00 70.62 206 GLN A N 1
ATOM 1645 C CA . GLN A 1 206 ? 17.554 -7.065 5.805 1.00 70.62 206 GLN A CA 1
ATOM 1646 C C . GLN A 1 206 ? 16.509 -7.678 4.850 1.00 70.62 206 GLN A C 1
ATOM 1648 O O . GLN A 1 206 ? 16.680 -8.814 4.415 1.00 70.62 206 GLN A O 1
ATOM 1653 N N . GLN A 1 207 ? 15.414 -6.967 4.557 1.00 76.69 207 GLN A N 1
ATOM 1654 C CA . GLN A 1 207 ? 14.346 -7.438 3.679 1.00 76.69 207 GLN A CA 1
ATOM 1655 C C . GLN A 1 207 ? 14.563 -6.909 2.258 1.00 76.69 207 GLN A C 1
ATOM 1657 O O . GLN A 1 207 ? 14.609 -5.698 2.055 1.00 76.69 207 GLN A O 1
ATOM 1662 N N . ALA A 1 208 ? 14.640 -7.817 1.284 1.00 85.31 208 ALA A N 1
ATOM 1663 C CA . ALA A 1 208 ? 14.773 -7.462 -0.126 1.00 85.31 208 ALA A CA 1
ATOM 1664 C C . ALA A 1 208 ? 13.563 -6.654 -0.638 1.00 85.31 208 ALA A C 1
ATOM 1666 O O . ALA A 1 208 ? 12.417 -6.892 -0.241 1.00 85.31 208 ALA A O 1
ATOM 1667 N N . CYS A 1 209 ? 13.835 -5.711 -1.537 1.00 91.62 209 CYS A N 1
ATOM 1668 C CA . CYS A 1 209 ? 12.860 -4.856 -2.206 1.00 91.62 209 CYS A CA 1
ATOM 1669 C C . CYS A 1 209 ? 13.281 -4.638 -3.663 1.00 91.62 209 CYS A C 1
ATOM 1671 O O . CYS A 1 209 ? 14.442 -4.871 -3.988 1.00 91.62 209 CYS A O 1
ATOM 1673 N N . ALA A 1 210 ? 12.344 -4.223 -4.515 1.00 92.25 210 ALA A N 1
ATOM 1674 C CA . ALA A 1 210 ? 12.610 -3.954 -5.924 1.00 92.25 210 ALA A CA 1
ATOM 1675 C C . ALA A 1 210 ? 12.677 -2.456 -6.233 1.00 92.25 210 ALA A C 1
ATOM 1677 O O . ALA A 1 210 ? 11.871 -1.666 -5.727 1.00 92.25 210 ALA A O 1
ATOM 1678 N N . THR A 1 211 ? 13.581 -2.096 -7.137 1.00 92.12 211 THR A N 1
ATOM 1679 C CA . THR A 1 211 ? 13.691 -0.773 -7.754 1.00 92.12 211 THR A CA 1
ATOM 1680 C C . THR A 1 211 ? 13.295 -0.823 -9.237 1.00 92.12 211 THR A C 1
ATOM 1682 O O . THR A 1 211 ? 13.340 -1.892 -9.847 1.00 92.12 211 THR A O 1
ATOM 1685 N N . PRO A 1 212 ? 12.932 0.312 -9.861 1.00 89.69 212 PRO A N 1
ATOM 1686 C CA . PRO A 1 212 ? 12.578 0.362 -11.285 1.00 89.69 212 PRO A CA 1
ATOM 1687 C C . PRO A 1 212 ? 13.696 -0.098 -12.232 1.00 89.69 212 PRO A C 1
ATOM 1689 O O . PRO A 1 212 ? 13.419 -0.509 -13.355 1.00 89.69 212 PRO A O 1
ATOM 1692 N N . ASN A 1 213 ? 14.952 -0.029 -11.778 1.00 84.25 213 ASN A N 1
ATOM 1693 C CA . ASN A 1 213 ? 16.124 -0.447 -12.545 1.00 84.25 213 ASN A CA 1
ATOM 1694 C C . ASN A 1 213 ? 16.390 -1.953 -12.453 1.00 84.25 213 ASN A C 1
ATOM 1696 O O . ASN A 1 213 ? 17.252 -2.461 -13.173 1.00 84.25 213 ASN A O 1
ATOM 1700 N N . ASP A 1 214 ? 15.677 -2.671 -11.584 1.00 80.31 214 ASP A N 1
ATOM 1701 C CA . ASP A 1 214 ? 15.831 -4.110 -11.480 1.00 80.31 214 ASP A CA 1
ATOM 1702 C C . ASP A 1 214 ? 15.270 -4.744 -12.756 1.00 80.31 214 ASP A C 1
ATOM 1704 O O . ASP A 1 214 ? 14.079 -4.656 -13.079 1.00 80.31 214 ASP A O 1
ATOM 1708 N N . ALA A 1 215 ? 16.154 -5.374 -13.522 1.00 61.25 215 ALA A N 1
ATOM 1709 C CA . ALA A 1 215 ? 15.737 -6.265 -14.584 1.00 61.25 215 ALA A CA 1
ATOM 1710 C C . ALA A 1 215 ? 15.224 -7.560 -13.947 1.00 61.25 215 ALA A C 1
ATOM 1712 O O . ALA A 1 215 ? 15.806 -8.057 -12.979 1.00 61.25 215 ALA A O 1
ATOM 1713 N N . ALA A 1 216 ? 14.172 -8.145 -14.524 1.00 52.69 216 ALA A N 1
ATOM 1714 C CA . ALA A 1 216 ? 13.974 -9.576 -14.376 1.00 52.69 216 ALA A CA 1
ATOM 1715 C C . ALA A 1 216 ? 15.241 -10.236 -14.939 1.00 52.69 216 ALA A C 1
ATOM 1717 O O . ALA A 1 216 ? 15.467 -10.213 -16.149 1.00 52.69 216 ALA A O 1
ATOM 1718 N N . ILE A 1 217 ? 16.121 -10.714 -14.059 1.00 36.44 217 ILE A N 1
ATOM 1719 C CA . ILE A 1 217 ? 17.218 -11.584 -14.466 1.00 36.44 217 ILE A CA 1
ATOM 1720 C C . ILE A 1 217 ? 16.525 -12.816 -15.049 1.00 36.44 217 ILE A C 1
ATOM 1722 O O . ILE A 1 217 ? 15.813 -13.521 -14.333 1.00 36.44 217 ILE A O 1
ATOM 1726 N N . ALA A 1 218 ? 16.632 -12.957 -16.369 1.00 31.47 218 ALA A N 1
ATOM 1727 C CA . ALA A 1 218 ? 16.201 -14.139 -17.099 1.00 31.47 218 ALA A CA 1
ATOM 1728 C C . ALA A 1 218 ? 17.053 -15.349 -16.700 1.00 31.47 218 ALA A C 1
ATOM 1730 O O . ALA A 1 218 ? 18.277 -15.161 -16.494 1.00 31.47 218 ALA A O 1
#

Radius of gyration: 19.82 Å; chains: 1; bounding box: 46×39×51 Å

InterPro domains:
  IPR015526 Frizzled/secreted frizzled-related protein [PTHR11309] (94-211)
  IPR020067 Frizzled domain [PF01392] (2-71)
  IPR020067 Frizzled domain [PF01392] (95-202)
  IPR020067 Frizzled domain [PS50038] (1-80)
  IPR020067 Frizzled domain [PS50038] (90-212)
  IPR020067 Frizzled domain [SM00063] (94-214)
  IPR036790 Frizzled cysteine-rich domain superfamily [G3DSA:1.10.2000.10] (1-83)
  IPR036790 Frizzled cysteine-rich domain superfamily [G3DSA:1.10.2000.10] (91-217)
  IPR036790 Frizzled cysteine-rich domain superfamily [SSF63501] (2-77)
  IPR036790 Frizzled cysteine-rich domain superfamily [SSF63501] (94-212)

Secondary structure (DSSP, 8-state):
--HHHHHTTS-THHHHHHHHHHSPEEPTTSS-EEPBPHHHHHHHHHHHHHHHHHTT-PPPSSTT-GGGSPPTTSS--BPPPPTT-----------EE---GGGTT-S--EE-SS-TT----HHHHHHHHGGGHHHHHHTS-TTHHHHHHHHHS-B-GGGSSSPBEEPHHHHHHHHHHHHHHHHHHTTTPPSPGGG-GGGSPPTTSSS-EE-TT-----

Sequence (218 aa):
RYWPFMDSDCHKNFRLTVCGTFLPKCSTGSTATVLPCRETCFSAKRGCSQKLKQGGTKWPNRQLKCNRFRRKRQGSCLKAVPNHMAPAPLRYAYCEQNTFSACANLSLQIRTLPNMFLQSDERIIQLEMNQYEALLQSRCHDNLAFLLCGVFAPFCPNDQQPFVLPCRETCEEVEMACAEEFQRLYRGLPWPAKLQCHRYPSGSSQQACATPNDAAIA

pLDDT: mean 86.07, std 12.71, range [31.47, 98.56]

Organism: Magallana gigas (NCBI:txid29159)

Foldseek 3Di:
DCVVLCLVCLDQLQVVQVCCLVPFDDDVPDPDTAHAALVSLVRNCVSRQVVCVVVVHHDDCPSSVSVVHHHPPRDGHHYHDDPPPDPPPPPWDQWDAAPQPLCPPALQGIFTDDFPVRDDPVVVLNVVVVVCVVLVVVCLDPCPSVQSCCLSTFGDAPSDDDTAHAALVSLVVCCVRRQVVCCVVVVNDGDDPSSNSVSHHHPPDPGDHDDRPDHSPD